Protein AF-A0A6A2XXC6-F1 (afdb_monomer)

Radius of gyration: 21.67 Å; Cα contacts (8 Å, |Δi|>4): 409; chains: 1; bounding box: 83×40×41 Å

Nearest PDB structures (foldseek):
  1z3q-assembly1_A  TM=9.885E-01  e=1.466E-14  Musa acuminata
  4l2j-assembly1_A  TM=8.364E-01  e=5.535E-15  Calotropis procera
  4bct-assembly1_A  TM=8.072E-01  e=2.808E-14  Actinidia deliciosa
  4jru-assembly1_A  TM=8.157E-01  e=7.853E-14  Vitis vinifera
  4mbt-assembly2_B  TM=7.872E-01  e=6.324E-14  Vitis vinifera

Structure (mmCIF, N/CA/C/O backbone):
data_AF-A0A6A2XXC6-F1
#
_entry.id   AF-A0A6A2XXC6-F1
#
loop_
_atom_site.group_PDB
_atom_site.id
_atom_site.type_symbol
_atom_site.label_atom_id
_atom_site.label_alt_id
_atom_site.label_comp_id
_atom_site.label_asym_id
_atom_site.label_entity_id
_atom_site.label_seq_id
_atom_site.pdbx_PDB_ins_code
_atom_site.Cartn_x
_atom_site.Cartn_y
_atom_site.Cartn_z
_atom_site.occupancy
_atom_site.B_iso_or_equiv
_atom_site.auth_seq_id
_atom_site.auth_comp_id
_atom_site.auth_asym_id
_atom_site.auth_atom_id
_atom_site.pdbx_PDB_model_num
ATOM 1 N N . MET A 1 1 ? 58.406 -1.364 -13.237 1.00 54.84 1 MET A N 1
ATOM 2 C CA . MET A 1 1 ? 57.380 -1.723 -12.226 1.00 54.84 1 MET A CA 1
ATOM 3 C C . MET A 1 1 ? 56.374 -0.597 -11.949 1.00 54.84 1 MET A C 1
ATOM 5 O O . MET A 1 1 ? 55.302 -0.885 -11.443 1.00 54.84 1 MET A O 1
ATOM 9 N N . SER A 1 2 ? 56.652 0.656 -12.329 1.00 57.94 2 SER A N 1
ATOM 10 C CA . SER A 1 2 ? 55.785 1.828 -12.100 1.00 57.94 2 SER A CA 1
ATOM 11 C C . SER A 1 2 ? 54.618 1.983 -13.092 1.00 57.94 2 SER A C 1
ATOM 13 O O . SER A 1 2 ? 53.514 2.318 -12.680 1.00 57.94 2 SER A O 1
ATOM 15 N N . TYR A 1 3 ? 54.811 1.681 -14.382 1.00 56.22 3 TYR A N 1
ATOM 16 C CA . TYR A 1 3 ? 53.763 1.832 -15.413 1.00 56.22 3 TYR A CA 1
ATOM 17 C C . TYR A 1 3 ? 52.577 0.868 -15.250 1.00 56.22 3 TYR A C 1
ATOM 19 O O . TYR A 1 3 ? 51.429 1.245 -15.479 1.00 56.22 3 TYR A O 1
ATOM 27 N N . LEU A 1 4 ? 52.850 -0.363 -14.808 1.00 55.31 4 LEU A N 1
ATOM 28 C CA . LEU A 1 4 ? 51.818 -1.375 -14.568 1.00 55.31 4 LEU A CA 1
ATOM 29 C C . LEU A 1 4 ? 50.908 -0.980 -13.394 1.00 55.31 4 LEU A C 1
ATOM 31 O O . LEU A 1 4 ? 49.699 -1.153 -13.483 1.00 55.31 4 LEU A O 1
ATOM 35 N N . ALA A 1 5 ? 51.462 -0.376 -12.338 1.00 55.94 5 ALA A N 1
ATOM 36 C CA . ALA A 1 5 ? 50.686 0.100 -11.192 1.00 55.94 5 ALA A CA 1
ATOM 37 C C . ALA A 1 5 ? 49.760 1.275 -11.562 1.00 55.94 5 ALA A C 1
ATOM 39 O O . ALA A 1 5 ? 48.605 1.300 -11.149 1.00 55.94 5 ALA A O 1
ATOM 40 N N . ILE A 1 6 ? 50.227 2.209 -12.401 1.00 58.97 6 ILE A N 1
ATOM 41 C CA . ILE A 1 6 ? 49.439 3.373 -12.846 1.00 58.97 6 ILE A CA 1
ATOM 42 C C . ILE A 1 6 ? 48.278 2.943 -13.763 1.00 58.97 6 ILE A C 1
ATOM 44 O O . ILE A 1 6 ? 47.161 3.438 -13.622 1.00 58.97 6 ILE A O 1
ATOM 48 N N . SER A 1 7 ? 48.511 1.980 -14.665 1.00 58.75 7 SER A N 1
ATOM 49 C CA . SER A 1 7 ? 47.470 1.420 -15.545 1.00 58.75 7 SER A CA 1
ATOM 50 C C . SER A 1 7 ? 46.372 0.684 -14.763 1.00 58.75 7 SER A C 1
ATOM 52 O O . SER A 1 7 ? 45.186 0.849 -15.057 1.00 58.75 7 SER A O 1
ATOM 54 N N . GLN A 1 8 ? 46.748 -0.069 -13.725 1.00 57.94 8 GLN A N 1
ATOM 55 C CA . GLN A 1 8 ? 45.801 -0.762 -12.846 1.00 57.94 8 GLN A CA 1
ATOM 56 C C . GLN A 1 8 ? 44.962 0.224 -12.017 1.00 57.94 8 GLN A C 1
ATOM 58 O O . GLN A 1 8 ? 43.746 0.073 -11.944 1.00 57.94 8 GLN A O 1
ATOM 63 N N . ILE A 1 9 ? 45.571 1.286 -11.475 1.00 59.84 9 ILE A N 1
ATOM 64 C CA . ILE A 1 9 ? 44.852 2.338 -10.732 1.00 59.84 9 ILE A CA 1
ATOM 65 C C . ILE A 1 9 ? 43.867 3.090 -11.644 1.00 59.84 9 ILE A C 1
ATOM 67 O O . ILE A 1 9 ? 42.726 3.320 -11.251 1.00 59.84 9 ILE A O 1
ATOM 71 N N . SER A 1 10 ? 44.273 3.415 -12.877 1.00 58.53 10 SER A N 1
ATOM 72 C CA . SER A 1 10 ? 43.406 4.056 -13.880 1.00 58.53 10 SER A CA 1
ATOM 73 C C . SER A 1 10 ? 42.198 3.179 -14.244 1.00 58.53 10 SER A C 1
ATOM 75 O O . SER A 1 10 ? 41.071 3.663 -14.331 1.00 58.53 10 SER A O 1
ATOM 77 N N . SER A 1 11 ? 42.408 1.864 -14.356 1.00 55.19 11 SER A N 1
ATOM 78 C CA . SER A 1 11 ? 41.353 0.895 -14.683 1.00 55.19 11 SER A CA 1
ATOM 79 C C . SER A 1 11 ? 40.368 0.683 -13.523 1.00 55.19 11 SER A C 1
ATOM 81 O O . SER A 1 11 ? 39.167 0.562 -13.753 1.00 55.19 11 SER A O 1
ATOM 83 N N . ILE A 1 12 ? 40.847 0.705 -12.271 1.00 55.78 12 ILE A N 1
ATOM 84 C CA . ILE A 1 12 ? 40.008 0.624 -11.060 1.00 55.78 12 ILE A CA 1
ATOM 85 C C . ILE A 1 12 ? 39.199 1.917 -10.859 1.00 55.78 12 ILE A C 1
ATOM 87 O O . ILE A 1 12 ? 38.018 1.853 -10.507 1.00 55.78 12 ILE A O 1
ATOM 91 N N . LEU A 1 13 ? 39.793 3.086 -11.133 1.00 53.34 13 LEU A N 1
ATOM 92 C CA . LEU A 1 13 ? 39.083 4.371 -11.117 1.00 53.34 13 LEU A CA 1
ATOM 93 C C . LEU A 1 13 ? 37.999 4.421 -12.199 1.00 53.34 13 LEU A C 1
ATOM 95 O O . LEU A 1 13 ? 36.897 4.877 -11.918 1.00 53.34 13 LEU A O 1
ATOM 99 N N . PHE A 1 14 ? 38.261 3.882 -13.394 1.00 50.47 14 PHE A N 1
ATOM 100 C CA . PHE A 1 14 ? 37.275 3.808 -14.476 1.00 50.47 14 PHE A CA 1
ATOM 101 C C . PHE A 1 14 ? 36.116 2.845 -14.154 1.00 50.47 14 PHE A C 1
ATOM 103 O O . PHE A 1 14 ? 34.959 3.159 -14.424 1.00 50.47 14 PHE A O 1
ATOM 110 N N . PHE A 1 15 ? 36.393 1.708 -13.501 1.00 46.19 15 PHE A N 1
ATOM 111 C CA . PHE A 1 15 ? 35.360 0.743 -13.092 1.00 46.19 15 PHE A CA 1
ATOM 112 C C . PHE A 1 15 ? 34.493 1.247 -11.920 1.00 46.19 15 PHE A C 1
ATOM 114 O O . PHE A 1 15 ? 33.316 0.904 -11.825 1.00 46.19 15 PHE A O 1
ATOM 121 N N . SER A 1 16 ? 35.037 2.120 -11.065 1.00 47.88 16 SER A N 1
ATOM 122 C CA . SER A 1 16 ? 34.312 2.727 -9.934 1.00 47.88 16 SER A CA 1
ATOM 123 C C . SER A 1 16 ? 33.320 3.831 -10.349 1.00 47.88 16 SER A C 1
ATOM 125 O O . SER A 1 16 ? 32.528 4.278 -9.522 1.00 47.88 16 SER A O 1
ATOM 127 N N . ILE A 1 17 ? 33.340 4.275 -11.614 1.00 50.09 17 ILE A N 1
ATOM 128 C CA . ILE A 1 17 ? 32.482 5.362 -12.132 1.00 50.09 17 ILE A CA 1
ATOM 129 C C . ILE A 1 17 ? 31.173 4.828 -12.752 1.00 50.09 17 ILE A C 1
ATOM 131 O O . ILE A 1 17 ? 30.275 5.600 -13.082 1.00 50.09 17 ILE A O 1
ATOM 135 N N . LEU A 1 18 ? 30.975 3.507 -12.820 1.00 43.50 18 LEU A N 1
ATOM 136 C CA . LEU A 1 18 ? 29.698 2.901 -13.217 1.00 43.50 18 LEU A CA 1
ATOM 137 C C . LEU A 1 18 ? 28.683 2.915 -12.058 1.00 43.50 18 LEU A C 1
ATOM 139 O O . LEU A 1 18 ? 28.165 1.882 -11.639 1.00 43.50 18 LEU A O 1
ATOM 143 N N . PHE A 1 19 ? 28.368 4.100 -11.532 1.00 46.81 19 PHE A N 1
ATOM 144 C CA . PHE A 1 19 ? 27.166 4.275 -10.725 1.00 46.81 19 PHE A CA 1
ATOM 145 C C . PHE A 1 19 ? 25.959 4.278 -11.664 1.00 46.81 19 PHE A C 1
ATOM 147 O O . PHE A 1 19 ? 25.653 5.276 -12.316 1.00 46.81 19 PHE A O 1
ATOM 154 N N . VAL A 1 20 ? 25.261 3.144 -11.738 1.00 46.44 20 VAL A N 1
ATOM 155 C CA . VAL A 1 20 ? 23.930 3.087 -12.347 1.00 46.44 20 VAL A CA 1
ATOM 156 C C . VAL A 1 20 ? 23.008 3.965 -11.508 1.00 46.44 20 VAL A C 1
ATOM 158 O O . VAL A 1 20 ? 22.668 3.643 -10.369 1.00 46.44 20 VAL A O 1
ATOM 161 N N . SER A 1 21 ? 22.628 5.107 -12.071 1.00 48.53 21 SER A N 1
ATOM 162 C CA . SER A 1 21 ? 21.650 6.007 -11.480 1.00 48.53 21 SER A CA 1
ATOM 163 C C . SER A 1 21 ? 20.258 5.383 -11.596 1.00 48.53 21 SER A C 1
ATOM 165 O O . SER A 1 21 ? 19.622 5.427 -12.649 1.00 48.53 21 SER A O 1
ATOM 167 N N . ALA A 1 22 ? 19.797 4.736 -10.527 1.00 52.28 22 ALA A N 1
ATOM 168 C CA . ALA A 1 22 ? 18.438 4.222 -10.440 1.00 52.28 22 ALA A CA 1
ATOM 169 C C . ALA A 1 22 ? 17.496 5.343 -9.970 1.00 52.28 22 ALA A C 1
ATOM 171 O O . ALA A 1 22 ? 17.613 5.826 -8.842 1.00 52.28 22 ALA A O 1
ATOM 172 N N . HIS A 1 23 ? 16.537 5.734 -10.812 1.00 58.16 23 HIS A N 1
ATOM 173 C CA . HIS A 1 23 ? 15.415 6.587 -10.410 1.00 58.16 23 HIS A CA 1
ATOM 174 C C . HIS A 1 23 ? 14.505 5.820 -9.436 1.00 58.16 23 HIS A C 1
ATOM 176 O O . HIS A 1 23 ? 13.614 5.079 -9.844 1.00 58.16 23 HIS A O 1
ATOM 182 N N . ALA A 1 24 ? 14.766 5.935 -8.134 1.00 69.00 24 ALA A N 1
ATOM 183 C CA . ALA A 1 24 ? 13.919 5.339 -7.108 1.00 69.00 24 ALA A CA 1
ATOM 184 C C . ALA A 1 24 ? 12.625 6.152 -6.945 1.00 69.00 24 ALA A C 1
ATOM 186 O O . ALA A 1 24 ? 12.661 7.381 -6.826 1.00 69.00 24 ALA A O 1
ATOM 187 N N . ALA A 1 25 ? 11.487 5.462 -6.879 1.00 82.38 25 ALA A N 1
ATOM 188 C CA . ALA A 1 25 ? 10.232 6.083 -6.480 1.00 82.38 25 ALA A CA 1
ATOM 189 C C . ALA A 1 25 ? 10.018 5.902 -4.979 1.00 82.38 25 ALA A C 1
ATOM 191 O O . ALA A 1 25 ? 10.327 4.862 -4.393 1.00 82.38 25 ALA A O 1
ATOM 192 N N . VAL A 1 26 ? 9.452 6.922 -4.353 1.00 87.88 26 VAL A N 1
ATOM 193 C CA . VAL A 1 26 ? 9.047 6.896 -2.955 1.00 87.88 26 VAL A CA 1
ATOM 194 C C . VAL A 1 26 ? 7.529 6.929 -2.922 1.00 87.88 26 VAL A C 1
ATOM 196 O O . VAL A 1 26 ? 6.926 7.912 -3.339 1.00 87.88 26 VAL A O 1
ATOM 199 N N . PHE A 1 27 ? 6.897 5.870 -2.429 1.00 91.31 27 PHE A N 1
ATOM 200 C CA . PHE A 1 27 ? 5.450 5.859 -2.238 1.00 91.31 27 PHE A CA 1
ATOM 201 C C . PHE A 1 27 ? 5.128 6.242 -0.805 1.00 91.31 27 PHE A C 1
ATOM 203 O O . PHE A 1 27 ? 5.583 5.589 0.132 1.00 91.31 27 PHE A O 1
ATOM 210 N N . GLU A 1 28 ? 4.314 7.275 -0.634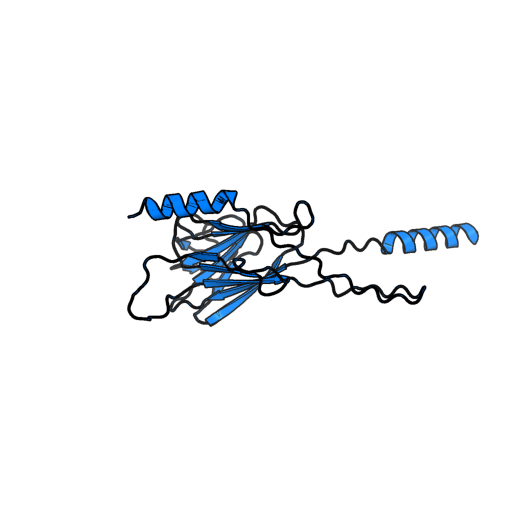 1.00 93.81 28 GLU A N 1
ATOM 211 C CA . GLU A 1 28 ? 3.648 7.575 0.623 1.00 93.81 28 GLU A CA 1
ATOM 212 C C . GLU A 1 28 ? 2.223 7.014 0.575 1.00 93.81 28 GLU A C 1
ATOM 214 O O . GLU A 1 28 ? 1.385 7.426 -0.227 1.00 93.81 28 GLU A O 1
ATOM 219 N N . ILE A 1 29 ? 1.962 6.054 1.455 1.00 96.00 29 ILE A N 1
ATOM 220 C CA . ILE A 1 29 ? 0.672 5.398 1.632 1.00 96.00 29 ILE A CA 1
ATOM 221 C C . ILE A 1 29 ? 0.014 6.026 2.852 1.00 96.00 29 ILE A C 1
ATOM 223 O O . ILE A 1 29 ? 0.494 5.844 3.970 1.00 96.00 29 ILE A O 1
ATOM 227 N N . ARG A 1 30 ? -1.083 6.754 2.661 1.00 96.19 30 ARG A N 1
ATOM 228 C CA . ARG A 1 30 ? -1.786 7.468 3.727 1.00 96.19 30 ARG A CA 1
ATOM 229 C C . ARG A 1 30 ? -3.192 6.915 3.929 1.00 96.19 30 ARG A C 1
ATOM 231 O O . ARG A 1 30 ? -3.962 6.773 2.980 1.00 96.19 30 ARG A O 1
ATOM 238 N N . ASN A 1 31 ? -3.536 6.629 5.181 1.00 95.94 31 ASN A N 1
ATOM 239 C CA . ASN A 1 31 ? -4.876 6.198 5.551 1.00 95.94 31 ASN A CA 1
ATOM 240 C C . ASN A 1 31 ? -5.744 7.399 5.962 1.00 95.94 31 ASN A C 1
ATOM 242 O O . ASN A 1 31 ? -5.705 7.803 7.121 1.00 95.94 31 ASN A O 1
ATOM 246 N N . ASP A 1 32 ? -6.568 7.928 5.055 1.00 93.62 32 ASP A N 1
ATOM 247 C CA . ASP A 1 32 ? -7.588 8.938 5.394 1.00 93.62 32 ASP A CA 1
ATOM 248 C C . ASP A 1 32 ? -8.963 8.302 5.712 1.00 93.62 32 ASP A C 1
ATOM 250 O O . ASP A 1 32 ? -10.000 8.973 5.754 1.00 93.62 32 ASP A O 1
ATOM 254 N N . CYS A 1 33 ? -8.993 6.989 5.988 1.00 91.38 33 CYS A N 1
ATOM 255 C CA . CYS A 1 33 ? -10.190 6.299 6.463 1.00 91.38 33 CYS A CA 1
ATOM 256 C C . CYS A 1 33 ? -10.461 6.518 7.963 1.00 91.38 33 CYS A C 1
ATOM 258 O O . CYS A 1 33 ? -9.586 6.924 8.719 1.00 91.38 33 CYS A O 1
ATOM 260 N N . SER A 1 34 ? -11.700 6.265 8.422 1.00 93.44 34 SER A N 1
ATOM 261 C CA . SER A 1 34 ? -12.098 6.334 9.853 1.00 93.44 34 SER A CA 1
ATOM 262 C C . SER A 1 34 ? -11.593 5.154 10.641 1.00 93.44 34 SER A C 1
ATOM 264 O O . SER A 1 34 ? -11.604 5.181 11.866 1.00 93.44 34 SER A O 1
ATOM 266 N N . TYR A 1 35 ? -11.233 4.099 9.932 1.00 94.50 35 TYR A N 1
ATOM 267 C CA . TYR A 1 35 ? -10.888 2.815 10.481 1.00 94.50 35 TYR A CA 1
ATOM 268 C C . TYR A 1 35 ? -9.428 2.511 10.176 1.00 94.50 35 TYR A C 1
ATOM 270 O O . TYR A 1 35 ? -8.826 3.043 9.238 1.00 94.50 35 TYR A O 1
ATOM 278 N N . THR A 1 36 ? -8.850 1.642 10.995 1.00 97.19 36 THR A N 1
ATOM 279 C CA . THR A 1 36 ? -7.510 1.122 10.757 1.00 97.19 36 THR A CA 1
ATOM 280 C C . THR A 1 36 ? -7.490 0.283 9.482 1.00 97.19 36 THR A C 1
ATOM 282 O O . THR A 1 36 ? -8.332 -0.592 9.283 1.00 97.19 36 THR A O 1
ATOM 285 N N . VAL A 1 37 ? -6.470 0.512 8.662 1.00 98.19 37 VAL A N 1
ATOM 286 C CA . VAL A 1 37 ? -6.143 -0.294 7.487 1.00 98.19 37 VAL A CA 1
ATOM 287 C C . VAL A 1 37 ? -4.770 -0.911 7.703 1.00 98.19 37 VAL A C 1
ATOM 289 O O . VAL A 1 37 ? -3.871 -0.276 8.250 1.00 98.19 37 VAL A O 1
ATOM 292 N N . TRP A 1 38 ? -4.573 -2.147 7.264 1.00 98.50 38 TRP A N 1
ATOM 293 C CA . TRP A 1 38 ? -3.246 -2.749 7.198 1.00 98.50 38 TRP A CA 1
ATOM 294 C C . TRP A 1 38 ? -2.766 -2.668 5.760 1.00 98.50 38 TRP A C 1
ATOM 296 O O . TRP A 1 38 ? -3.067 -3.541 4.947 1.00 98.50 38 TRP A O 1
ATOM 306 N N . ALA A 1 39 ? -2.037 -1.599 5.447 1.00 98.31 39 ALA A N 1
ATOM 307 C CA . ALA A 1 39 ? -1.413 -1.432 4.145 1.00 98.31 39 ALA A CA 1
ATOM 308 C C . ALA A 1 39 ? -0.478 -2.612 3.851 1.00 98.31 39 ALA A C 1
ATOM 310 O O . ALA A 1 39 ? 0.147 -3.184 4.757 1.00 98.31 39 ALA A O 1
ATOM 311 N N . ALA A 1 40 ? -0.412 -2.986 2.584 1.00 98.31 40 ALA A N 1
ATOM 312 C CA . ALA A 1 40 ? 0.417 -4.060 2.080 1.00 98.31 40 ALA A CA 1
ATOM 313 C C . ALA A 1 40 ? 1.015 -3.662 0.732 1.00 98.31 40 ALA A C 1
ATOM 315 O O . ALA A 1 40 ? 0.382 -2.957 -0.052 1.00 98.31 40 ALA A O 1
ATOM 316 N N . ALA A 1 41 ? 2.241 -4.106 0.492 1.00 97.81 41 ALA A N 1
ATOM 317 C CA . ALA A 1 41 ? 2.985 -3.840 -0.721 1.00 97.81 41 ALA A CA 1
ATOM 318 C C . ALA A 1 41 ? 3.788 -5.082 -1.118 1.00 97.81 41 ALA A C 1
ATOM 320 O O . ALA A 1 41 ? 4.411 -5.737 -0.280 1.00 97.81 41 ALA A O 1
ATOM 321 N N . SER A 1 42 ? 3.793 -5.394 -2.407 1.00 95.56 42 SER A N 1
ATOM 322 C CA . SER A 1 42 ? 4.613 -6.450 -2.989 1.00 95.56 42 SER A CA 1
ATOM 323 C C . SER A 1 42 ? 5.316 -5.888 -4.225 1.00 95.56 42 SER A C 1
ATOM 325 O O . SER A 1 42 ? 4.641 -5.688 -5.236 1.00 95.56 42 SER A O 1
ATOM 327 N N . PRO A 1 43 ? 6.634 -5.630 -4.167 1.00 94.06 43 PRO A N 1
ATOM 328 C CA . PRO A 1 43 ? 7.495 -5.700 -2.979 1.00 94.06 43 PRO A CA 1
ATOM 329 C C . PRO A 1 43 ? 7.182 -4.584 -1.960 1.00 94.06 43 PRO A C 1
ATOM 331 O O . PRO A 1 43 ? 6.657 -3.535 -2.323 1.00 94.06 43 PRO A O 1
ATOM 334 N N . GLY A 1 44 ? 7.520 -4.793 -0.682 1.00 93.94 44 GLY A N 1
ATOM 335 C CA . GLY A 1 44 ? 7.472 -3.740 0.349 1.00 93.94 44 GLY A CA 1
ATOM 336 C C . GLY A 1 44 ? 6.968 -4.171 1.731 1.00 93.94 44 GLY A C 1
ATOM 337 O O . GLY A 1 44 ? 7.251 -3.489 2.712 1.00 93.94 44 GLY A O 1
ATOM 338 N N . GLY A 1 45 ? 6.278 -5.308 1.844 1.00 97.19 45 GLY A N 1
ATOM 339 C CA . GLY A 1 45 ? 5.827 -5.860 3.123 1.00 97.19 45 GLY A CA 1
ATOM 340 C C . GLY A 1 45 ? 4.448 -5.350 3.535 1.00 97.19 45 GLY A C 1
ATOM 341 O O . GLY A 1 45 ? 3.523 -5.300 2.727 1.00 97.19 45 GLY A O 1
ATOM 342 N N . GLY A 1 46 ? 4.268 -4.996 4.807 1.00 97.81 46 GLY A N 1
ATOM 343 C CA . GLY A 1 46 ? 2.996 -4.450 5.276 1.00 97.81 46 GLY A CA 1
ATOM 344 C C . GLY A 1 46 ? 3.078 -3.707 6.602 1.00 97.81 46 GLY A C 1
ATOM 345 O O . GLY A 1 46 ? 3.978 -3.918 7.412 1.00 97.81 46 GLY A O 1
ATOM 346 N N . ARG A 1 47 ? 2.119 -2.812 6.840 1.00 98.00 47 ARG A N 1
ATOM 347 C CA . ARG A 1 47 ? 2.088 -1.972 8.040 1.00 98.00 47 ARG A CA 1
ATOM 348 C C . ARG A 1 47 ? 0.663 -1.651 8.466 1.00 98.00 47 ARG A C 1
ATOM 350 O O . ARG A 1 47 ? -0.191 -1.339 7.640 1.00 98.00 47 ARG A O 1
ATOM 357 N N . ARG A 1 48 ? 0.418 -1.685 9.777 1.00 98.19 48 ARG A N 1
ATOM 358 C CA . ARG A 1 48 ? -0.815 -1.160 10.373 1.00 98.19 48 ARG A CA 1
ATOM 359 C C . ARG A 1 48 ? -0.807 0.367 10.297 1.00 98.19 48 ARG A C 1
ATOM 361 O O . ARG A 1 48 ? 0.132 0.990 10.784 1.00 98.19 48 ARG A O 1
ATOM 368 N N . LEU A 1 49 ? -1.860 0.943 9.729 1.00 98.25 49 LEU A N 1
ATOM 369 C CA . LEU A 1 49 ? -2.098 2.377 9.628 1.00 98.25 49 LEU A CA 1
ATOM 370 C C . LEU A 1 49 ? -3.424 2.723 10.298 1.00 98.25 49 LEU A C 1
ATOM 372 O O . LEU A 1 49 ? -4.501 2.406 9.792 1.00 98.25 49 LEU A O 1
ATOM 376 N N . ASN A 1 50 ? -3.356 3.393 11.442 1.00 98.12 50 ASN A N 1
ATOM 377 C CA . ASN A 1 50 ? -4.526 4.032 12.040 1.00 98.12 50 ASN A CA 1
ATOM 378 C C . ASN A 1 50 ? -4.968 5.242 11.194 1.00 98.12 50 ASN A C 1
ATOM 380 O O . ASN A 1 50 ? -4.208 5.681 10.325 1.00 98.12 50 ASN A O 1
ATOM 384 N N . PRO A 1 51 ? -6.179 5.780 11.422 1.00 96.19 51 PRO A N 1
ATOM 385 C CA . PRO A 1 51 ? -6.623 7.005 10.762 1.00 96.19 51 PRO A CA 1
ATOM 386 C C . PRO A 1 51 ? -5.560 8.105 10.818 1.00 96.19 51 PRO A C 1
ATOM 388 O O . PRO A 1 51 ? -4.916 8.306 11.851 1.00 96.19 51 PRO A O 1
ATOM 391 N N . SER A 1 52 ? -5.368 8.790 9.694 1.00 95.12 52 SER A N 1
ATOM 392 C CA . SER A 1 52 ? -4.390 9.863 9.482 1.00 95.12 52 SER A CA 1
ATOM 393 C C . SER A 1 52 ? -2.913 9.452 9.552 1.00 95.12 52 SER A C 1
ATOM 395 O O . SER A 1 52 ? -2.047 10.321 9.430 1.00 95.12 52 SER A O 1
ATOM 397 N N . GLN A 1 53 ? -2.591 8.164 9.723 1.00 97.75 53 GLN A N 1
ATOM 398 C CA . GLN A 1 53 ? -1.209 7.683 9.660 1.00 97.75 53 GLN A CA 1
ATOM 399 C C . GLN A 1 53 ? -0.762 7.434 8.219 1.00 97.75 53 GLN A C 1
ATOM 401 O O . GLN A 1 53 ? -1.558 7.062 7.351 1.00 97.75 53 GLN A O 1
ATOM 406 N N . SER A 1 54 ? 0.542 7.584 7.991 1.00 96.62 54 SER A N 1
ATOM 407 C CA . SER A 1 54 ? 1.184 7.288 6.717 1.00 96.62 54 SER A CA 1
ATOM 408 C C . SER A 1 54 ? 2.335 6.292 6.855 1.00 96.62 54 SER A C 1
ATOM 410 O O . SER A 1 54 ? 2.909 6.075 7.928 1.00 96.62 54 SER A O 1
ATOM 412 N N . TRP A 1 55 ? 2.655 5.650 5.738 1.00 97.19 55 TRP A N 1
ATOM 413 C CA . TRP A 1 55 ? 3.791 4.761 5.580 1.00 97.19 55 TRP A CA 1
ATOM 414 C C . TRP A 1 55 ? 4.497 5.060 4.272 1.00 97.19 55 TRP A C 1
ATOM 416 O O . TRP A 1 55 ? 3.891 5.018 3.206 1.00 97.19 55 TRP A O 1
ATOM 426 N N . THR A 1 56 ? 5.792 5.325 4.366 1.00 94.94 56 THR A N 1
ATOM 427 C CA . THR A 1 56 ? 6.646 5.515 3.204 1.00 94.94 56 THR A CA 1
ATOM 428 C C . THR A 1 56 ? 7.396 4.231 2.870 1.00 94.94 56 THR A C 1
ATOM 430 O O . THR A 1 56 ? 8.013 3.633 3.755 1.00 94.94 56 THR A O 1
ATOM 433 N N . ILE A 1 57 ? 7.380 3.840 1.596 1.00 93.38 57 ILE A N 1
ATOM 434 C CA . ILE A 1 57 ? 8.223 2.772 1.049 1.00 93.38 57 ILE A CA 1
ATOM 435 C C . ILE A 1 57 ? 9.089 3.317 -0.086 1.00 93.38 57 ILE A C 1
ATOM 437 O O . ILE A 1 57 ? 8.630 4.110 -0.906 1.00 93.38 57 ILE A O 1
ATOM 441 N N . ASN A 1 58 ? 10.351 2.888 -0.122 1.00 90.81 58 ASN A N 1
ATOM 442 C CA . ASN A 1 58 ? 11.255 3.162 -1.234 1.00 90.81 58 ASN A CA 1
ATOM 443 C C . ASN A 1 58 ? 11.198 1.981 -2.191 1.00 90.81 58 ASN A C 1
ATOM 445 O O . ASN A 1 58 ? 11.398 0.841 -1.767 1.00 90.81 58 ASN A O 1
ATOM 449 N N . VAL A 1 59 ? 10.944 2.256 -3.464 1.00 88.62 59 VAL A N 1
ATOM 450 C CA . VAL A 1 59 ? 10.838 1.229 -4.491 1.00 88.62 59 VAL A CA 1
ATOM 451 C C . VAL A 1 59 ? 11.903 1.472 -5.561 1.00 88.62 59 VAL A C 1
ATOM 453 O O . VAL A 1 59 ? 11.960 2.571 -6.123 1.00 88.62 59 VAL A O 1
ATOM 456 N N . PRO A 1 60 ? 12.780 0.487 -5.828 1.00 86.62 60 PRO A N 1
ATOM 457 C CA . PRO A 1 60 ? 13.842 0.637 -6.815 1.00 86.62 60 PRO A CA 1
ATOM 458 C C . PRO A 1 60 ? 13.314 0.912 -8.227 1.00 86.62 60 PRO A C 1
ATOM 460 O O . PRO A 1 60 ? 12.258 0.405 -8.619 1.00 86.62 60 PRO A O 1
ATOM 463 N N . ALA A 1 61 ? 14.101 1.647 -9.016 1.00 83.00 61 ALA A N 1
ATOM 464 C CA . ALA A 1 61 ? 13.892 1.763 -10.458 1.00 83.00 61 ALA A CA 1
ATOM 465 C C . ALA A 1 61 ? 13.857 0.375 -11.116 1.00 83.00 61 ALA A C 1
ATOM 467 O O . ALA A 1 61 ? 14.556 -0.538 -10.676 1.00 83.00 61 ALA A O 1
ATOM 468 N N . GLY A 1 62 ? 13.068 0.214 -12.178 1.00 84.69 62 GLY A N 1
ATOM 469 C CA . GLY A 1 62 ? 12.950 -1.055 -12.902 1.00 84.69 62 GLY A CA 1
ATOM 470 C C . GLY A 1 62 ? 12.004 -2.065 -12.248 1.00 84.69 62 GLY A C 1
ATOM 471 O O . GLY A 1 62 ? 11.744 -3.118 -12.831 1.00 84.69 62 GLY A O 1
ATOM 472 N N . THR A 1 63 ? 11.451 -1.758 -11.066 1.00 89.62 63 THR A N 1
ATOM 473 C CA . THR A 1 63 ? 10.428 -2.596 -10.426 1.00 89.62 63 THR A CA 1
ATOM 474 C C . THR A 1 63 ? 9.238 -2.774 -11.367 1.00 89.62 63 THR A C 1
ATOM 476 O O . THR A 1 63 ? 8.704 -1.798 -11.885 1.00 89.62 63 THR A O 1
ATOM 479 N N . SER A 1 64 ? 8.800 -4.015 -11.566 1.00 90.56 64 SER A N 1
ATOM 480 C CA . SER A 1 64 ? 7.655 -4.374 -12.405 1.00 90.56 64 SER A CA 1
ATOM 481 C C . SER A 1 64 ? 6.723 -5.332 -11.661 1.00 90.56 64 SER A C 1
ATOM 483 O O . SER A 1 64 ? 7.112 -5.925 -10.654 1.00 90.56 64 SER A O 1
ATOM 485 N N . MET A 1 65 ? 5.479 -5.460 -12.141 1.00 90.00 65 MET A N 1
ATOM 486 C CA . MET A 1 65 ? 4.442 -6.323 -11.545 1.00 90.00 65 MET A CA 1
ATOM 487 C C . MET A 1 65 ? 4.214 -6.060 -10.046 1.00 90.00 65 MET A C 1
ATOM 489 O O . MET A 1 65 ? 3.937 -6.982 -9.272 1.00 90.00 65 MET A O 1
ATOM 493 N N . ALA A 1 66 ? 4.350 -4.801 -9.628 1.00 94.00 66 ALA A N 1
ATOM 494 C CA . ALA A 1 66 ? 4.254 -4.425 -8.233 1.00 94.00 66 ALA A CA 1
ATOM 495 C C . ALA A 1 66 ? 2.853 -3.945 -7.871 1.00 94.00 66 ALA A C 1
ATOM 497 O O . ALA A 1 66 ? 2.133 -3.368 -8.689 1.00 94.00 66 ALA A O 1
ATOM 498 N N . ARG A 1 67 ? 2.464 -4.217 -6.624 1.00 96.50 67 ARG A N 1
ATOM 499 C CA . ARG A 1 67 ? 1.118 -3.948 -6.118 1.00 96.50 67 ARG A CA 1
ATOM 500 C C . ARG A 1 67 ? 1.167 -3.342 -4.732 1.00 96.50 67 ARG A C 1
ATOM 502 O O . ARG A 1 67 ? 1.923 -3.809 -3.881 1.00 96.50 67 ARG A O 1
ATOM 509 N N . ILE A 1 68 ? 0.307 -2.360 -4.491 1.00 97.81 68 ILE A N 1
ATOM 510 C CA . ILE A 1 68 ? -0.033 -1.858 -3.159 1.00 97.81 68 ILE A CA 1
ATOM 511 C C . ILE A 1 68 ? -1.540 -2.008 -2.967 1.00 97.81 68 ILE A C 1
ATOM 513 O O . ILE A 1 68 ? -2.323 -1.711 -3.865 1.00 97.81 68 ILE A O 1
ATOM 517 N N . TRP A 1 69 ? -1.959 -2.482 -1.798 1.00 98.00 69 TRP A N 1
ATOM 518 C CA . TRP A 1 69 ? -3.371 -2.621 -1.452 1.00 98.00 69 TRP A CA 1
ATOM 519 C C . TRP A 1 69 ? -3.588 -2.416 0.045 1.00 98.00 69 TRP A C 1
ATOM 521 O O . TRP A 1 69 ? -2.653 -2.428 0.852 1.00 98.00 69 TRP A O 1
ATOM 531 N N . GLY A 1 70 ? -4.843 -2.207 0.431 1.00 97.50 70 GLY A N 1
ATOM 532 C CA . GLY A 1 70 ? -5.240 -2.133 1.831 1.00 97.50 70 GLY A CA 1
ATOM 533 C C . GLY A 1 70 ? -5.955 -3.402 2.285 1.00 97.50 70 GLY A C 1
ATOM 534 O O . GLY A 1 70 ? -6.700 -4.020 1.523 1.00 97.50 70 GLY A O 1
ATOM 535 N N . ARG A 1 71 ? -5.733 -3.780 3.545 1.00 98.50 71 ARG A N 1
ATOM 536 C CA . ARG A 1 71 ? -6.382 -4.919 4.205 1.00 98.50 71 ARG A CA 1
ATOM 537 C C . ARG A 1 71 ? -7.248 -4.432 5.357 1.00 98.50 71 ARG A C 1
ATOM 539 O O . ARG A 1 71 ? -6.859 -3.498 6.066 1.00 98.50 71 ARG A O 1
ATOM 546 N N . THR A 1 72 ? -8.398 -5.066 5.559 1.00 97.75 72 THR A N 1
ATOM 547 C CA . THR A 1 72 ? -9.355 -4.695 6.615 1.00 97.75 72 THR A CA 1
ATOM 548 C C . THR A 1 72 ? -9.564 -5.818 7.620 1.00 97.75 72 THR A C 1
ATOM 550 O O . THR A 1 72 ? -9.386 -6.997 7.302 1.00 97.75 72 THR A O 1
ATOM 553 N N . ASN A 1 73 ? -9.959 -5.425 8.837 1.00 97.69 73 ASN A N 1
ATOM 554 C CA . ASN A 1 73 ? -10.313 -6.326 9.937 1.00 97.69 73 ASN A CA 1
ATOM 555 C C . ASN A 1 73 ? -9.252 -7.408 10.162 1.00 97.69 73 ASN A C 1
ATOM 557 O O . ASN A 1 73 ? -9.545 -8.603 10.158 1.00 97.69 73 ASN A O 1
ATOM 561 N N . CYS A 1 74 ? -7.999 -6.968 10.300 1.00 98.25 74 CYS A N 1
ATOM 562 C CA . CYS A 1 74 ? -6.885 -7.862 10.557 1.00 98.25 74 CYS A CA 1
ATOM 563 C C . CYS A 1 74 ? -6.634 -8.036 12.049 1.00 98.25 74 CYS A C 1
ATOM 565 O O . CYS A 1 74 ? -6.713 -7.080 12.821 1.00 98.25 74 CYS A O 1
ATOM 567 N N . ASN A 1 75 ? -6.225 -9.241 12.424 1.00 98.06 75 ASN A N 1
ATOM 568 C CA . ASN A 1 75 ? -5.672 -9.533 13.734 1.00 98.06 75 ASN A CA 1
ATOM 569 C C . ASN A 1 75 ? -4.351 -10.281 13.552 1.00 98.06 75 ASN A C 1
ATOM 571 O O . ASN A 1 75 ? -4.323 -11.278 12.833 1.00 98.06 75 ASN A O 1
ATOM 575 N N . PHE A 1 76 ? -3.281 -9.788 14.175 1.00 98.12 76 PHE A N 1
ATOM 576 C CA . PHE A 1 76 ? -1.944 -10.376 14.118 1.00 98.12 76 PHE A CA 1
ATOM 577 C C . PHE A 1 76 ? -1.390 -10.537 15.533 1.00 98.12 76 PHE A C 1
ATOM 579 O O . PHE A 1 76 ? -1.583 -9.663 16.377 1.00 98.12 76 PHE A O 1
ATOM 586 N N . ASP A 1 77 ? -0.678 -11.632 15.769 1.00 97.12 77 ASP A N 1
ATOM 587 C CA . ASP A 1 77 ? 0.071 -11.876 16.995 1.00 97.12 77 ASP A CA 1
ATOM 588 C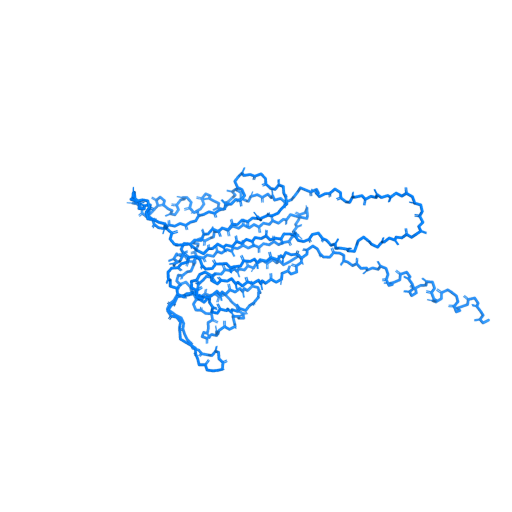 C . ASP A 1 77 ? 1.409 -11.105 17.026 1.00 97.12 77 ASP A C 1
ATOM 590 O O . ASP A 1 77 ? 1.783 -10.404 16.079 1.00 97.12 77 ASP A O 1
ATOM 594 N N . GLY A 1 78 ? 2.161 -11.250 18.122 1.00 95.94 78 GLY A N 1
ATOM 595 C CA . GLY A 1 78 ? 3.473 -10.613 18.292 1.00 95.94 78 GLY A CA 1
ATOM 596 C C . GLY A 1 78 ? 4.546 -11.076 17.296 1.00 95.94 78 GLY A C 1
ATOM 597 O O . GLY A 1 78 ? 5.554 -10.395 17.134 1.00 95.94 78 GLY A O 1
ATOM 598 N N . SER A 1 79 ? 4.327 -12.195 16.597 1.00 97.00 79 SER A N 1
ATOM 599 C CA . SER A 1 79 ? 5.197 -12.685 15.520 1.00 97.00 79 SER A CA 1
ATOM 600 C C . SER A 1 79 ? 4.797 -12.153 14.137 1.00 97.00 79 SER A C 1
ATOM 602 O O . SER A 1 79 ? 5.459 -12.440 13.138 1.00 97.00 79 SER A O 1
ATOM 604 N N . GLY A 1 80 ? 3.717 -11.367 14.059 1.00 97.06 80 GLY A N 1
ATOM 605 C CA . GLY A 1 80 ? 3.169 -10.857 12.808 1.00 97.06 80 GLY A CA 1
ATOM 606 C C . GLY A 1 80 ? 2.400 -11.909 12.010 1.00 97.06 80 GLY A C 1
ATOM 607 O O . GLY A 1 80 ? 2.245 -11.739 10.799 1.00 97.06 80 GLY A O 1
ATOM 608 N N . ARG A 1 81 ? 1.927 -12.983 12.652 1.00 98.19 81 ARG A N 1
ATOM 609 C CA . ARG A 1 81 ? 1.072 -14.012 12.046 1.00 98.19 81 ARG A CA 1
ATOM 610 C C . ARG A 1 81 ? -0.376 -13.819 12.456 1.00 98.19 81 ARG A C 1
ATOM 612 O O . ARG A 1 81 ? -0.662 -13.373 13.561 1.00 98.19 81 ARG A O 1
ATOM 619 N N . GLY A 1 82 ?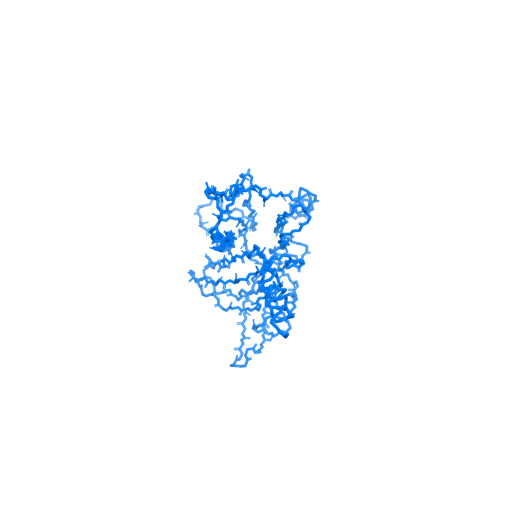 -1.304 -14.111 11.557 1.00 97.81 82 GLY A N 1
ATOM 620 C CA . GLY A 1 82 ? -2.708 -13.830 11.805 1.00 97.81 82 GLY A CA 1
ATOM 621 C C . GLY A 1 82 ? -3.570 -13.937 10.564 1.00 97.81 82 GLY A C 1
ATOM 622 O O . GLY A 1 82 ? -3.330 -14.793 9.718 1.00 97.81 82 GLY A O 1
ATOM 623 N N . ARG A 1 83 ? -4.597 -13.091 10.469 1.00 98.19 83 ARG A N 1
ATOM 624 C CA . ARG A 1 83 ? -5.522 -13.086 9.331 1.00 98.19 83 ARG A CA 1
ATOM 625 C C . ARG A 1 83 ? -6.198 -11.734 9.160 1.00 98.19 83 ARG A C 1
ATOM 627 O O . ARG A 1 83 ? -6.542 -11.090 10.148 1.00 98.19 83 ARG A O 1
ATOM 634 N N . CYS A 1 84 ? -6.442 -11.356 7.911 1.00 98.44 84 CYS A N 1
ATOM 635 C CA . CYS A 1 84 ? -7.332 -10.266 7.518 1.00 98.44 84 CYS A CA 1
ATOM 636 C C . CYS A 1 84 ? -8.632 -10.791 6.901 1.00 98.44 84 CYS A C 1
ATOM 638 O O . CYS A 1 84 ? -8.646 -11.845 6.265 1.00 98.44 84 CYS A O 1
ATOM 640 N N . GLN A 1 85 ? -9.724 -10.035 7.044 1.00 98.19 85 GLN A N 1
ATOM 641 C CA . GLN A 1 85 ? -10.986 -10.369 6.378 1.00 98.19 85 GLN A CA 1
ATOM 642 C C . GLN A 1 85 ? -10.913 -10.131 4.863 1.00 98.19 85 GLN A C 1
ATOM 644 O O . GLN A 1 85 ? -11.470 -10.910 4.097 1.00 98.19 85 GLN A O 1
ATOM 649 N N . THR A 1 86 ? -10.231 -9.066 4.429 1.00 98.00 86 THR A N 1
ATOM 650 C CA . THR A 1 86 ? -10.018 -8.758 3.004 1.00 98.00 86 THR A CA 1
ATOM 651 C C . THR A 1 86 ? -8.547 -8.470 2.724 1.00 98.00 86 THR A C 1
ATOM 653 O O . THR A 1 86 ? -7.839 -7.942 3.589 1.00 98.00 86 THR A O 1
ATOM 656 N N . GLY A 1 87 ? -8.080 -8.815 1.521 1.00 97.56 87 GLY A N 1
ATOM 657 C CA . GLY A 1 87 ? -6.709 -8.555 1.077 1.00 97.56 87 GLY A CA 1
ATOM 658 C C . GLY A 1 87 ? -5.622 -9.331 1.830 1.00 97.56 87 GLY A C 1
ATOM 659 O O . GLY A 1 87 ? -4.457 -8.933 1.784 1.00 97.56 87 GLY A O 1
ATOM 660 N N . ASP A 1 88 ? -5.968 -10.397 2.554 1.00 98.44 88 ASP A N 1
ATOM 661 C CA . ASP A 1 88 ? -5.003 -11.190 3.320 1.00 98.44 88 ASP A CA 1
ATOM 662 C C . ASP A 1 88 ? -3.899 -11.768 2.420 1.00 98.44 88 ASP A C 1
ATOM 664 O O . ASP A 1 88 ? -4.177 -12.214 1.315 1.00 98.44 88 ASP A O 1
ATOM 668 N N . CYS A 1 89 ? -2.648 -11.768 2.878 1.00 98.00 89 CYS A N 1
ATOM 669 C CA . CYS A 1 89 ? -1.493 -12.197 2.081 1.00 98.00 89 CYS A CA 1
ATOM 670 C C . CYS A 1 89 ? -0.821 -13.449 2.662 1.00 98.00 89 CYS A C 1
ATOM 672 O O . CYS A 1 89 ? 0.400 -13.503 2.816 1.00 98.00 89 CYS A O 1
ATOM 674 N N . GLY A 1 90 ? -1.639 -14.442 3.030 1.00 97.38 90 GLY A N 1
ATOM 675 C CA . GLY A 1 90 ? -1.183 -15.708 3.609 1.00 97.38 90 GLY A CA 1
ATOM 676 C C . GLY A 1 90 ? -0.992 -15.643 5.124 1.00 97.38 90 GLY A C 1
ATOM 677 O O . GLY A 1 90 ? -0.109 -16.303 5.666 1.00 97.38 90 GLY A O 1
ATOM 678 N N . GLY A 1 91 ? -1.778 -14.808 5.803 1.00 97.88 91 GLY A N 1
ATOM 679 C CA . GLY A 1 91 ? -1.756 -14.647 7.251 1.00 97.88 91 GLY A CA 1
ATOM 680 C C . GLY A 1 91 ? -0.523 -13.933 7.797 1.00 97.88 91 GLY A C 1
ATOM 681 O O . GLY A 1 91 ? -0.168 -14.112 8.960 1.00 97.88 91 GLY A O 1
ATOM 682 N N . LEU A 1 92 ? 0.151 -13.128 6.972 1.00 98.38 92 LEU A N 1
ATOM 683 C CA . LEU A 1 92 ? 1.366 -12.405 7.344 1.00 98.38 92 LEU A CA 1
ATOM 684 C C . LEU A 1 92 ? 1.112 -10.900 7.447 1.00 98.38 92 LEU A C 1
ATOM 686 O O . LEU A 1 92 ? 0.537 -10.285 6.550 1.00 98.38 92 LEU A O 1
ATOM 690 N N . LEU A 1 93 ? 1.618 -10.262 8.502 1.00 98.06 9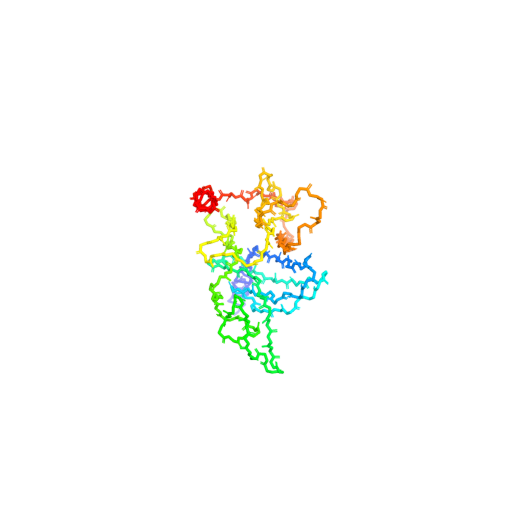3 LEU A N 1
ATOM 691 C CA . LEU A 1 93 ? 1.655 -8.803 8.588 1.00 98.06 93 LEU A CA 1
ATOM 692 C C . LEU A 1 93 ? 2.561 -8.231 7.491 1.00 98.06 93 LEU A C 1
ATOM 694 O O . LEU A 1 93 ? 2.156 -7.299 6.794 1.00 98.06 93 LEU A O 1
ATOM 698 N N . GLN A 1 94 ? 3.750 -8.821 7.330 1.00 98.06 94 GLN A N 1
ATOM 699 C CA . GLN A 1 94 ? 4.717 -8.507 6.277 1.00 98.06 94 GLN A CA 1
ATOM 700 C C . GLN A 1 94 ? 4.460 -9.388 5.051 1.00 98.06 94 GLN A C 1
ATOM 702 O O . GLN A 1 94 ? 4.892 -10.541 5.007 1.00 98.06 94 GLN A O 1
ATOM 707 N N . CYS A 1 95 ? 3.741 -8.855 4.064 1.00 97.75 95 CYS A N 1
ATOM 708 C CA . CYS A 1 95 ? 3.397 -9.600 2.858 1.00 97.75 95 CYS A CA 1
ATOM 709 C C . CYS A 1 95 ? 4.640 -9.952 2.030 1.00 97.75 95 CYS A C 1
ATOM 711 O O . CYS A 1 95 ? 5.500 -9.107 1.789 1.00 97.75 95 CYS A O 1
ATOM 713 N N . LYS A 1 96 ? 4.709 -11.207 1.577 1.00 94.44 96 LYS A N 1
ATOM 714 C CA . LYS A 1 96 ? 5.759 -11.716 0.672 1.00 94.44 96 LYS A CA 1
ATOM 715 C C . LYS A 1 96 ? 5.251 -12.005 -0.745 1.00 94.44 96 LYS A C 1
ATOM 717 O O . LYS A 1 96 ? 6.023 -12.414 -1.601 1.00 94.44 96 LYS A O 1
ATOM 722 N N . GLY A 1 97 ? 3.956 -11.817 -0.968 1.00 93.75 97 GLY A N 1
ATOM 723 C CA . GLY A 1 97 ? 3.271 -12.038 -2.233 1.00 93.75 97 GLY A CA 1
ATOM 724 C C . GLY A 1 97 ? 1.976 -11.238 -2.268 1.00 93.75 97 GLY A C 1
ATOM 725 O O . GLY A 1 97 ? 1.769 -10.348 -1.440 1.00 93.75 97 GLY A O 1
ATOM 726 N N . TRP A 1 98 ? 1.110 -11.549 -3.226 1.00 95.19 98 TRP A N 1
ATOM 727 C CA . TRP A 1 98 ? -0.132 -10.813 -3.451 1.00 95.19 98 TRP A CA 1
ATOM 728 C C . TRP A 1 98 ? -1.211 -11.147 -2.413 1.00 95.19 98 TRP A C 1
ATOM 730 O O . TRP A 1 98 ? -1.191 -12.206 -1.786 1.00 95.19 98 TRP A O 1
ATOM 740 N N . GLY A 1 99 ? -2.142 -10.214 -2.210 1.00 96.31 99 GLY A N 1
ATOM 741 C CA . GLY A 1 99 ? -3.288 -10.411 -1.325 1.00 96.31 99 GLY A CA 1
ATOM 742 C C . GLY A 1 99 ? -4.427 -11.172 -2.005 1.00 96.31 99 GLY A C 1
ATOM 743 O O . GLY A 1 99 ? -4.620 -11.055 -3.212 1.00 96.31 99 GLY A O 1
ATOM 744 N N . ALA A 1 100 ? -5.210 -11.900 -1.216 1.00 97.69 100 ALA A N 1
ATOM 745 C CA . ALA A 1 100 ? -6.401 -12.605 -1.658 1.00 97.69 100 ALA A CA 1
ATOM 746 C C . ALA A 1 100 ? -7.557 -11.627 -1.975 1.00 97.69 100 ALA A C 1
ATOM 748 O O . ALA A 1 100 ? -7.812 -10.717 -1.172 1.00 97.69 100 ALA A O 1
ATOM 749 N N . PRO A 1 101 ? -8.286 -11.830 -3.090 1.00 96.00 101 PRO A N 1
ATOM 750 C CA . PRO A 1 101 ? -9.506 -11.089 -3.406 1.00 96.00 101 PRO A CA 1
ATOM 751 C C . PRO A 1 101 ? -10.595 -11.218 -2.312 1.00 96.00 101 PRO A C 1
ATOM 753 O O . PRO A 1 101 ? -10.677 -12.259 -1.657 1.00 96.00 101 PRO A O 1
ATOM 756 N N . PRO A 1 102 ? -11.477 -10.213 -2.127 1.00 95.81 102 PRO A N 1
ATOM 757 C CA . PRO A 1 102 ? -11.499 -8.955 -2.859 1.00 95.81 102 PRO A CA 1
ATOM 758 C C . PRO A 1 102 ? -10.479 -7.938 -2.325 1.00 95.81 102 PRO A C 1
ATOM 760 O O . PRO A 1 102 ? -10.389 -7.724 -1.111 1.00 95.81 102 PRO A O 1
ATOM 763 N N . ASN A 1 103 ? -9.755 -7.262 -3.218 1.00 93.88 103 ASN A N 1
ATOM 764 C CA . ASN A 1 103 ? -8.884 -6.140 -2.870 1.00 93.88 103 ASN A CA 1
ATOM 765 C C . ASN A 1 103 ? -8.751 -5.114 -4.008 1.00 93.88 103 ASN A C 1
ATOM 767 O O . ASN A 1 103 ? -8.514 -5.451 -5.159 1.00 93.88 103 ASN A O 1
ATOM 771 N N . THR A 1 104 ? -8.881 -3.832 -3.666 1.00 93.38 104 THR A N 1
ATOM 772 C CA . THR A 1 104 ? -8.586 -2.736 -4.593 1.00 93.38 104 THR A CA 1
ATOM 773 C C . THR A 1 104 ? -7.066 -2.621 -4.741 1.00 93.38 104 THR A C 1
ATOM 775 O O . THR A 1 104 ? -6.365 -2.457 -3.735 1.00 93.38 104 THR A O 1
ATOM 778 N N . LEU A 1 105 ? -6.551 -2.691 -5.969 1.00 95.38 105 LEU A N 1
ATOM 779 C CA . LEU A 1 105 ? -5.113 -2.709 -6.243 1.00 95.38 105 LEU A CA 1
ATOM 780 C C . LEU A 1 105 ? -4.635 -1.375 -6.820 1.00 95.38 105 LEU A C 1
ATOM 782 O O . LEU A 1 105 ? -5.230 -0.866 -7.762 1.00 95.38 105 LEU A O 1
ATOM 786 N N . ALA A 1 106 ? -3.521 -0.858 -6.307 1.00 95.56 106 ALA A N 1
ATOM 787 C CA . ALA A 1 106 ? -2.651 0.062 -7.032 1.00 95.56 106 ALA A CA 1
ATOM 788 C C . ALA A 1 106 ? -1.531 -0.754 -7.682 1.00 95.56 106 ALA A C 1
ATOM 790 O O . ALA A 1 106 ? -0.635 -1.241 -6.985 1.00 95.56 106 ALA A O 1
ATOM 791 N N . GLU A 1 107 ? -1.598 -0.930 -8.998 1.00 93.88 107 GLU A N 1
ATOM 792 C CA . GLU A 1 107 ? -0.583 -1.621 -9.790 1.00 93.88 107 GLU A CA 1
ATOM 793 C C . GLU A 1 107 ? 0.407 -0.602 -10.353 1.00 93.88 107 GLU A C 1
ATOM 795 O O . GLU A 1 107 ? 0.013 0.486 -10.772 1.00 93.88 107 GLU A O 1
ATOM 800 N N . TYR A 1 108 ? 1.699 -0.929 -10.351 1.00 90.94 108 TYR A N 1
ATOM 801 C CA . TYR A 1 108 ? 2.713 -0.047 -10.921 1.00 90.94 108 TYR A CA 1
ATOM 802 C C . TYR A 1 108 ? 3.937 -0.797 -11.459 1.00 90.94 108 TYR A C 1
ATOM 804 O O . TYR A 1 108 ? 4.275 -1.908 -11.037 1.00 90.94 108 TYR A O 1
ATOM 812 N N . ALA A 1 109 ? 4.610 -0.156 -12.411 1.00 88.88 109 ALA A N 1
ATOM 813 C CA . ALA A 1 109 ? 5.888 -0.554 -12.971 1.00 88.88 109 ALA A CA 1
ATOM 814 C C . ALA A 1 109 ? 6.717 0.705 -13.264 1.00 88.88 109 ALA A C 1
ATOM 816 O O . ALA A 1 109 ? 6.234 1.624 -13.921 1.00 88.88 109 ALA A O 1
ATOM 817 N N . LEU A 1 110 ? 7.948 0.755 -12.761 1.00 86.50 110 LEU A N 1
ATOM 818 C CA . LEU A 1 110 ? 8.789 1.953 -12.743 1.00 86.50 110 LEU A CA 1
ATOM 819 C C . LEU A 1 110 ? 9.944 1.842 -13.724 1.00 86.50 110 LEU A C 1
ATOM 821 O O . LEU A 1 110 ? 10.564 0.781 -13.794 1.00 86.50 110 LEU A O 1
ATOM 825 N N . ASN A 1 111 ? 10.298 2.932 -14.398 1.00 81.75 111 ASN A N 1
ATOM 826 C CA . ASN A 1 111 ? 11.423 3.010 -15.328 1.00 81.75 111 ASN A CA 1
ATOM 827 C C . ASN A 1 111 ? 11.422 1.851 -16.346 1.00 81.75 111 ASN A C 1
ATOM 829 O O . ASN A 1 111 ? 12.385 1.090 -16.460 1.00 81.75 111 ASN A O 1
ATOM 833 N N . GLN A 1 112 ? 10.287 1.671 -17.020 1.00 80.56 112 GLN A N 1
ATOM 834 C CA . GLN A 1 112 ? 10.074 0.646 -18.039 1.00 80.56 112 GLN A CA 1
ATOM 835 C C . GLN A 1 112 ? 10.533 1.156 -19.418 1.00 80.56 112 GLN A C 1
ATOM 837 O O . GLN A 1 112 ? 11.374 2.050 -19.517 1.00 80.56 112 GLN A O 1
ATOM 842 N N . PHE A 1 113 ? 10.007 0.582 -20.506 1.00 75.56 113 PHE A N 1
ATOM 843 C CA . PHE A 1 113 ? 10.343 0.995 -21.870 1.00 75.56 113 PHE A CA 1
ATOM 844 C C . PHE A 1 113 ? 10.227 2.518 -22.049 1.00 75.56 113 PHE A C 1
ATOM 846 O O . PHE A 1 113 ? 9.209 3.110 -21.696 1.00 75.56 113 PHE A O 1
ATOM 853 N N . GLY A 1 114 ? 11.274 3.149 -22.590 1.00 75.44 114 GLY A N 1
ATOM 854 C CA . GLY A 1 114 ? 11.337 4.605 -22.753 1.00 75.44 114 GLY A CA 1
ATOM 855 C C . GLY A 1 114 ? 11.482 5.385 -21.440 1.00 75.44 114 GLY A C 1
ATOM 856 O O . GLY A 1 114 ? 11.066 6.537 -21.393 1.00 75.44 114 GLY A O 1
ATOM 857 N N . ASN A 1 115 ? 12.024 4.760 -20.386 1.00 74.12 115 ASN A N 1
ATOM 858 C CA . ASN A 1 115 ? 12.114 5.295 -19.020 1.00 74.12 115 ASN A CA 1
ATOM 859 C C . ASN A 1 115 ? 10.741 5.658 -18.424 1.00 74.12 115 ASN A C 1
ATOM 861 O O . ASN A 1 115 ? 10.638 6.521 -17.559 1.00 74.12 115 ASN A O 1
ATOM 865 N N . MET A 1 116 ? 9.673 4.999 -18.890 1.00 75.50 116 MET A N 1
ATOM 866 C CA . MET A 1 116 ? 8.303 5.323 -18.494 1.00 75.50 116 MET A CA 1
ATOM 867 C C . MET A 1 116 ? 7.843 4.599 -17.242 1.00 75.50 116 MET A C 1
ATOM 869 O O . MET A 1 116 ? 8.031 3.390 -17.099 1.00 75.50 116 MET A O 1
ATOM 873 N N . ASP A 1 117 ? 7.154 5.345 -16.385 1.00 80.38 117 ASP A N 1
ATOM 874 C CA . ASP A 1 117 ? 6.390 4.797 -15.279 1.00 80.38 117 ASP A CA 1
ATOM 875 C C . ASP A 1 117 ? 4.956 4.507 -15.731 1.00 80.38 117 ASP A C 1
ATOM 877 O O . ASP A 1 117 ? 4.280 5.352 -16.329 1.00 80.38 117 ASP A O 1
ATOM 881 N N . PHE A 1 118 ? 4.485 3.305 -15.412 1.00 82.38 118 PHE A N 1
ATOM 882 C CA . PHE A 1 118 ? 3.117 2.857 -15.635 1.00 82.38 118 PHE A CA 1
ATOM 883 C C . PHE A 1 118 ? 2.462 2.580 -14.296 1.00 82.38 118 PHE A C 1
ATOM 885 O O . PHE A 1 118 ? 3.049 1.918 -13.442 1.00 82.38 118 PHE A O 1
ATOM 892 N N . TYR A 1 119 ? 1.240 3.062 -14.117 1.00 86.38 119 TYR A N 1
ATOM 893 C CA . TYR A 1 119 ? 0.482 2.827 -12.901 1.00 86.38 119 TYR A CA 1
ATOM 894 C C . TYR A 1 119 ? -1.019 2.885 -13.163 1.00 86.38 119 TYR A C 1
ATOM 896 O O . TYR A 1 119 ? -1.493 3.666 -13.995 1.00 86.38 119 TYR A O 1
ATOM 904 N N . ASP A 1 120 ? -1.772 2.065 -12.442 1.00 86.44 120 ASP A N 1
ATOM 905 C CA . ASP A 1 120 ? -3.224 2.044 -12.514 1.00 86.44 120 ASP A CA 1
ATOM 906 C C . ASP A 1 120 ? -3.879 1.578 -11.215 1.00 86.44 120 ASP A C 1
ATOM 908 O O . ASP A 1 120 ? -3.257 0.936 -10.367 1.00 86.44 120 ASP A O 1
ATOM 912 N N . ILE A 1 121 ? -5.143 1.965 -11.044 1.00 88.00 121 ILE A N 1
ATOM 913 C CA . ILE A 1 121 ? -6.026 1.333 -10.074 1.00 88.00 121 ILE A CA 1
ATOM 914 C C . ILE A 1 121 ? -6.765 0.195 -10.776 1.00 88.00 121 ILE A C 1
ATOM 916 O O . ILE A 1 121 ? -7.534 0.422 -11.713 1.00 88.00 121 ILE A O 1
ATOM 920 N N . SER A 1 122 ? -6.595 -1.019 -10.264 1.00 87.81 122 SER A N 1
ATOM 921 C CA . SER A 1 122 ? -7.207 -2.227 -10.802 1.00 87.81 122 SER A CA 1
ATOM 922 C C . SER A 1 122 ? -8.255 -2.785 -9.841 1.00 87.81 122 SER A C 1
ATOM 924 O O . SER A 1 122 ? -8.028 -2.918 -8.636 1.00 87.81 122 SER A O 1
ATOM 926 N N . LEU A 1 123 ? -9.421 -3.115 -10.402 1.00 90.62 123 LEU A N 1
ATOM 927 C CA . LEU A 1 123 ? -10.526 -3.810 -9.728 1.00 90.62 123 LEU A CA 1
ATOM 928 C C . LEU A 1 123 ? -10.704 -5.243 -10.242 1.00 90.62 123 LEU A C 1
ATOM 930 O O . LEU A 1 123 ? -11.750 -5.852 -10.023 1.00 90.62 123 LEU A O 1
ATOM 934 N N . VAL A 1 124 ? -9.716 -5.778 -10.970 1.00 90.75 124 VAL A N 1
ATOM 935 C CA . VAL A 1 124 ? -9.770 -7.155 -11.490 1.00 90.75 124 VAL A CA 1
ATOM 936 C C . VAL A 1 124 ? -9.958 -8.156 -10.347 1.00 90.75 124 VAL A C 1
ATOM 938 O O . VAL A 1 124 ? -10.756 -9.079 -10.478 1.00 90.75 124 VAL A O 1
ATOM 941 N N . ASP A 1 125 ? -9.310 -7.901 -9.209 1.00 89.12 125 ASP A N 1
ATOM 942 C CA . ASP A 1 125 ? -9.416 -8.696 -7.983 1.00 89.12 125 ASP A CA 1
ATOM 943 C C . ASP A 1 125 ? -10.515 -8.164 -7.038 1.00 89.12 125 ASP A C 1
ATOM 945 O O . ASP A 1 125 ? -10.527 -8.443 -5.842 1.00 89.12 125 ASP A O 1
ATOM 949 N N . GLY A 1 126 ? -11.481 -7.403 -7.558 1.00 91.38 126 GLY A N 1
ATOM 950 C CA . GLY A 1 126 ? -12.610 -6.861 -6.808 1.00 91.38 126 GLY A CA 1
ATOM 951 C C . GLY A 1 126 ? -12.326 -5.529 -6.108 1.00 91.38 126 GLY A C 1
ATOM 952 O O . GLY A 1 126 ? -11.387 -4.807 -6.419 1.00 91.38 126 GLY A O 1
ATOM 953 N N . PHE A 1 127 ? -13.203 -5.169 -5.168 1.00 91.56 127 PHE A N 1
ATOM 954 C CA . PHE A 1 127 ? -13.158 -3.895 -4.446 1.00 91.56 127 PHE A CA 1
ATOM 955 C C . PHE A 1 127 ? -13.342 -4.133 -2.948 1.00 91.56 127 PHE A C 1
ATOM 957 O O . PHE A 1 127 ? -14.284 -4.823 -2.547 1.00 91.56 127 PHE A O 1
ATOM 964 N N . ASN A 1 128 ? -12.501 -3.505 -2.123 1.00 93.06 128 ASN A N 1
ATOM 965 C CA . ASN A 1 128 ? -12.658 -3.504 -0.664 1.00 93.06 128 ASN A CA 1
ATOM 966 C C . ASN A 1 128 ? -12.568 -2.100 -0.041 1.00 93.06 128 ASN A C 1
ATOM 968 O O . ASN A 1 128 ? -13.406 -1.754 0.788 1.00 93.06 128 ASN A O 1
ATOM 972 N N . ILE A 1 129 ? -11.586 -1.288 -0.441 1.00 92.81 129 ILE A N 1
ATOM 973 C CA . ILE A 1 129 ? -11.318 0.044 0.115 1.00 92.81 129 ILE A CA 1
ATOM 974 C C . ILE A 1 129 ? -11.254 1.065 -1.034 1.00 92.81 129 ILE A C 1
ATOM 976 O O . ILE 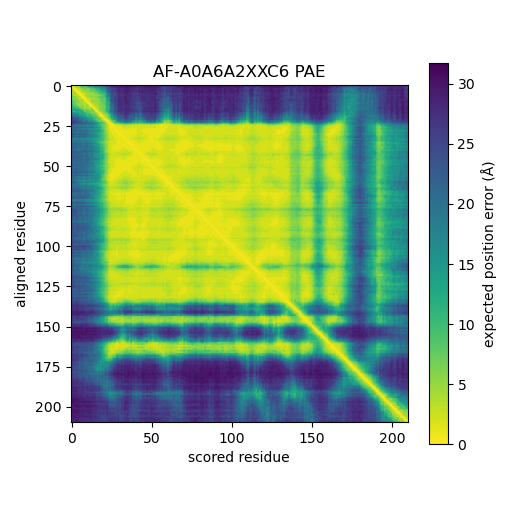A 1 129 ? -10.606 0.783 -2.047 1.00 92.81 129 ILE A O 1
ATOM 980 N N . PRO A 1 130 ? -11.888 2.248 -0.908 1.00 91.00 130 PRO A N 1
ATOM 981 C CA . PRO A 1 130 ? -11.697 3.342 -1.855 1.00 91.00 130 PRO A CA 1
ATOM 982 C C . PRO A 1 130 ? -10.231 3.781 -1.910 1.00 91.00 130 PRO A C 1
ATOM 984 O O . PRO A 1 130 ? -9.564 3.867 -0.873 1.00 91.00 130 PRO A O 1
ATOM 987 N N . MET A 1 131 ? -9.732 4.111 -3.099 1.00 89.94 131 MET A N 1
ATOM 988 C CA . MET A 1 131 ? -8.329 4.478 -3.290 1.00 89.94 131 MET A CA 1
ATOM 989 C C . MET A 1 131 ? -8.176 5.673 -4.229 1.00 89.94 131 MET A C 1
ATOM 991 O O . MET A 1 131 ? -8.873 5.780 -5.238 1.00 89.94 131 MET A O 1
ATOM 995 N N . VAL A 1 132 ? -7.236 6.556 -3.899 1.00 89.31 132 VAL A N 1
ATOM 996 C CA . VAL A 1 132 ? -6.671 7.556 -4.808 1.00 89.31 132 VAL A CA 1
ATOM 997 C C . VAL A 1 132 ? -5.221 7.186 -5.057 1.00 89.31 132 VAL A C 1
ATOM 999 O O . VAL A 1 132 ? -4.490 6.929 -4.103 1.00 89.31 132 VAL A O 1
ATOM 1002 N N . PHE A 1 133 ? -4.798 7.195 -6.314 1.00 88.38 133 PHE A N 1
ATOM 1003 C CA . PHE A 1 133 ? -3.426 6.897 -6.686 1.00 88.38 133 PHE A CA 1
ATOM 1004 C C . PHE A 1 133 ? -2.945 7.853 -7.774 1.00 88.38 133 PHE A C 1
ATOM 1006 O O . PHE A 1 133 ? -3.558 7.961 -8.835 1.00 88.38 133 PHE A O 1
ATOM 1013 N N . GLY A 1 134 ? -1.844 8.553 -7.509 1.00 84.25 134 GLY A N 1
ATOM 1014 C CA . GLY A 1 134 ? -1.175 9.353 -8.522 1.00 84.25 134 GLY A CA 1
ATOM 1015 C C . GLY A 1 134 ? 0.175 9.914 -8.070 1.00 84.25 134 GLY A C 1
ATOM 1016 O O . GLY A 1 134 ? 0.559 9.786 -6.898 1.00 84.25 134 GLY A O 1
ATOM 1017 N N . PRO A 1 135 ? 0.906 10.540 -9.003 1.00 78.81 135 PRO A N 1
ATOM 1018 C CA . PRO A 1 135 ? 2.164 11.209 -8.723 1.00 78.81 135 PRO A CA 1
ATOM 1019 C C . PRO A 1 135 ? 1.941 12.530 -7.980 1.00 78.81 135 PRO A C 1
ATOM 1021 O O . PRO A 1 135 ? 0.975 13.251 -8.221 1.00 78.81 135 PRO A O 1
ATOM 1024 N N . THR A 1 136 ? 2.866 12.871 -7.087 1.00 73.25 136 THR A N 1
ATOM 1025 C CA . THR A 1 136 ? 2.943 14.186 -6.422 1.00 73.25 136 THR A CA 1
ATOM 1026 C C . THR A 1 136 ? 4.061 15.071 -6.966 1.00 73.25 136 THR A C 1
ATOM 1028 O O . THR A 1 136 ? 4.128 16.250 -6.636 1.00 73.25 136 THR A O 1
ATOM 1031 N N . SER A 1 137 ? 4.953 14.511 -7.782 1.00 63.38 137 SER A N 1
ATOM 1032 C CA . SER A 1 137 ? 6.034 15.213 -8.478 1.00 63.38 137 SER A CA 1
ATOM 1033 C C . SER A 1 137 ? 6.175 14.653 -9.900 1.00 63.38 137 SER A C 1
ATOM 1035 O O . SER A 1 137 ? 5.749 13.530 -10.155 1.00 63.38 137 SER A O 1
ATOM 1037 N N . GLY A 1 138 ? 6.745 15.426 -10.835 1.00 54.94 138 GLY A N 1
ATOM 1038 C CA . GLY A 1 138 ? 7.095 14.924 -12.178 1.00 54.94 138 GLY A CA 1
ATOM 1039 C C . GLY A 1 138 ? 6.402 15.571 -13.384 1.00 54.94 138 GLY A C 1
ATOM 1040 O O . GLY A 1 138 ? 6.465 15.011 -14.471 1.00 54.94 138 GLY A O 1
ATOM 1041 N N . GLY A 1 139 ? 5.739 16.727 -13.246 1.00 52.12 139 GLY A N 1
ATOM 1042 C CA . GLY A 1 139 ? 5.162 17.455 -14.395 1.00 52.12 139 GLY A CA 1
ATOM 1043 C C . GLY A 1 139 ? 4.072 16.696 -15.168 1.00 52.12 139 GLY A C 1
ATOM 1044 O O . GLY A 1 139 ? 3.655 17.134 -16.241 1.00 52.12 139 GLY A O 1
ATOM 1045 N N . CYS A 1 140 ? 3.608 15.562 -14.639 1.00 53.44 140 CYS A N 1
ATOM 1046 C CA . CYS A 1 140 ? 2.571 14.744 -15.245 1.00 53.44 140 CYS A CA 1
ATOM 1047 C C . CYS A 1 140 ? 1.268 15.555 -15.290 1.00 53.44 140 CYS A C 1
ATOM 1049 O O . CYS A 1 140 ? 0.732 15.939 -14.251 1.00 53.44 140 CYS A O 1
ATOM 1051 N N . ARG A 1 141 ? 0.803 15.877 -16.505 1.00 48.12 141 ARG A N 1
ATOM 1052 C CA . ARG A 1 141 ? -0.448 16.615 -16.730 1.00 48.12 141 ARG A CA 1
ATOM 1053 C C . ARG A 1 141 ? -1.637 15.771 -16.253 1.00 48.12 141 ARG A C 1
ATOM 1055 O O . ARG A 1 141 ? -1.631 14.552 -16.406 1.00 48.12 141 ARG A O 1
ATOM 1062 N N . GLU A 1 142 ? -2.650 16.424 -15.684 1.00 47.03 142 GLU A N 1
ATOM 1063 C CA . GLU A 1 142 ? -3.942 15.796 -15.370 1.00 47.03 142 GLU A CA 1
ATOM 1064 C C . GLU A 1 142 ? -4.530 15.119 -16.632 1.00 47.03 142 GLU A C 1
ATOM 1066 O O . GLU A 1 142 ? -4.448 15.719 -17.710 1.00 47.03 142 GLU A O 1
ATOM 1071 N N . PRO A 1 143 ? -5.074 13.883 -16.540 1.00 52.44 143 PRO A N 1
ATOM 1072 C CA . PRO A 1 143 ? -5.543 13.196 -15.336 1.00 52.44 143 PRO A CA 1
ATOM 1073 C C . PRO A 1 143 ? -4.552 12.129 -14.823 1.00 52.44 143 PRO A C 1
ATOM 1075 O O . PRO A 1 143 ? -4.777 10.925 -14.944 1.00 52.44 143 PRO A O 1
ATOM 1078 N N . ALA A 1 144 ? -3.431 12.552 -14.237 1.00 64.12 144 ALA A N 1
ATOM 1079 C CA . ALA A 1 144 ? -2.457 11.648 -13.628 1.00 64.12 144 ALA A CA 1
ATOM 1080 C C . ALA A 1 144 ? -2.970 11.026 -12.309 1.00 64.12 144 ALA A C 1
ATOM 1082 O O . ALA A 1 144 ? -2.438 10.021 -11.847 1.00 64.12 144 ALA A O 1
ATOM 1083 N N . VAL A 1 145 ? -4.013 11.588 -11.687 1.00 75.75 145 VAL A N 1
ATOM 1084 C CA . VAL A 1 145 ? -4.564 11.070 -10.426 1.00 75.75 145 VAL A CA 1
ATOM 1085 C C . VAL A 1 145 ? -5.810 10.220 -10.674 1.00 75.75 145 VAL A C 1
ATOM 1087 O O . VAL A 1 145 ? -6.877 10.732 -11.010 1.00 75.75 145 VAL A O 1
ATOM 1090 N N . GLN A 1 146 ? -5.697 8.916 -10.426 1.00 77.19 146 GLN A N 1
ATOM 1091 C CA . GLN A 1 146 ? -6.798 7.957 -10.502 1.00 77.19 146 GLN A CA 1
ATOM 1092 C C . GLN A 1 146 ? -7.529 7.868 -9.162 1.00 77.19 146 GLN A C 1
ATOM 1094 O O . GLN A 1 146 ? -6.922 7.978 -8.095 1.00 77.19 146 GLN A O 1
ATOM 1099 N N . ARG A 1 147 ? -8.851 7.682 -9.207 1.00 84.12 147 ARG A N 1
ATOM 1100 C CA . ARG A 1 147 ? -9.705 7.567 -8.019 1.00 84.12 147 ARG A CA 1
ATOM 1101 C C . ARG A 1 147 ? -10.741 6.481 -8.238 1.00 84.12 147 ARG A C 1
ATOM 1103 O O . ARG A 1 147 ? -11.341 6.415 -9.305 1.00 84.12 147 ARG A O 1
ATOM 1110 N N . VAL A 1 148 ? -10.981 5.673 -7.213 1.00 80.50 148 VAL A N 1
ATOM 1111 C CA . VAL A 1 148 ? -12.056 4.685 -7.212 1.00 80.50 148 VAL A CA 1
ATOM 1112 C C . VAL A 1 148 ? -12.776 4.674 -5.875 1.00 80.50 148 VAL A C 1
ATOM 1114 O O . VAL A 1 148 ? -12.155 4.701 -4.810 1.00 80.50 148 VAL A O 1
ATOM 1117 N N . SER A 1 149 ? -14.100 4.607 -5.928 1.00 77.94 149 SER A N 1
ATOM 1118 C CA . SER A 1 149 ? -14.953 4.519 -4.753 1.00 77.94 149 SER A CA 1
ATOM 1119 C C . SER A 1 149 ? -16.314 3.908 -5.101 1.00 77.94 149 SER A C 1
ATOM 1121 O O . SER A 1 149 ? -16.740 3.944 -6.253 1.00 77.94 149 SER A O 1
ATOM 1123 N N . ARG A 1 150 ? -17.001 3.315 -4.116 1.00 66.44 150 ARG A N 1
ATOM 1124 C CA . ARG A 1 150 ? -18.379 2.821 -4.285 1.00 66.44 150 ARG A CA 1
ATOM 1125 C C . ARG A 1 150 ? -19.381 3.891 -3.856 1.00 66.44 150 ARG A C 1
ATOM 1127 O O . ARG A 1 150 ? -19.406 4.210 -2.673 1.00 66.44 150 ARG A O 1
ATOM 1134 N N . GLY A 1 151 ? -20.210 4.365 -4.790 1.00 53.69 151 GLY A N 1
ATOM 1135 C CA . GLY A 1 151 ? -21.406 5.184 -4.540 1.00 53.69 151 GLY A CA 1
ATOM 1136 C C . GLY A 1 151 ? -21.119 6.594 -4.016 1.00 53.69 151 GLY A C 1
ATOM 1137 O O . GLY A 1 151 ? -20.802 6.777 -2.847 1.00 53.69 151 GLY A O 1
ATOM 1138 N N . PHE A 1 152 ? -21.262 7.617 -4.859 1.00 46.47 152 PHE A N 1
ATOM 1139 C CA . PHE A 1 152 ? -21.199 9.015 -4.421 1.00 46.47 152 PHE A CA 1
ATOM 1140 C C . PHE A 1 152 ? -22.302 9.279 -3.379 1.00 46.47 152 PHE A C 1
ATOM 1142 O O . PHE A 1 152 ? -23.483 9.132 -3.681 1.00 46.47 152 PHE A O 1
ATOM 1149 N N . SER A 1 153 ? -21.944 9.677 -2.154 1.00 43.50 153 SER A N 1
ATOM 1150 C CA . SER A 1 153 ? -22.929 10.255 -1.233 1.00 43.50 153 SER A CA 1
ATOM 1151 C C . SER A 1 153 ? -23.152 11.709 -1.639 1.00 43.50 153 SER A C 1
ATOM 1153 O O . SER A 1 153 ? -22.243 12.531 -1.531 1.00 43.50 153 SER A O 1
ATOM 1155 N N . SER A 1 154 ? -24.363 12.030 -2.095 1.00 45.41 154 SER A N 1
ATOM 1156 C CA . SER A 1 154 ? -24.801 13.376 -2.496 1.00 45.41 154 SER A CA 1
ATOM 1157 C C . SER A 1 154 ? -24.777 14.413 -1.362 1.00 45.41 154 SER A C 1
ATOM 1159 O O . SER A 1 154 ? -25.026 15.587 -1.610 1.00 45.41 154 SER A O 1
ATOM 1161 N N . ASN A 1 155 ? -24.458 14.012 -0.126 1.00 41.34 155 ASN A N 1
ATOM 1162 C CA . ASN A 1 155 ? -24.553 14.859 1.068 1.00 41.34 155 ASN A CA 1
ATOM 1163 C C . ASN A 1 155 ? -23.205 15.413 1.568 1.00 41.34 155 ASN A C 1
ATOM 1165 O O . ASN A 1 155 ? -23.088 15.768 2.737 1.00 41.34 155 ASN A O 1
ATOM 1169 N N . GLY A 1 156 ? -22.163 15.477 0.731 1.00 43.31 156 GLY A N 1
ATOM 1170 C CA . GLY A 1 156 ? -20.899 16.141 1.099 1.00 43.31 156 GLY A CA 1
ATOM 1171 C C . GLY A 1 156 ? -20.117 15.478 2.246 1.00 43.31 156 GLY A C 1
ATOM 1172 O O . GLY A 1 156 ? -19.146 16.047 2.743 1.00 43.31 156 GLY A O 1
ATOM 1173 N N . ALA A 1 157 ? -20.498 14.268 2.668 1.00 48.12 157 ALA A N 1
ATOM 1174 C CA . ALA A 1 157 ? -19.708 13.482 3.605 1.00 48.12 157 ALA A CA 1
ATOM 1175 C C . ALA A 1 157 ? -18.414 13.042 2.907 1.00 48.12 157 ALA A C 1
ATOM 1177 O O . ALA A 1 157 ? -18.466 12.369 1.877 1.00 48.12 157 ALA A O 1
ATOM 1178 N N . LEU A 1 158 ? -17.260 13.425 3.465 1.00 53.41 158 LEU A N 1
ATOM 1179 C CA . LEU A 1 158 ? -15.943 13.030 2.963 1.00 53.41 158 LEU A CA 1
ATOM 1180 C C . LEU A 1 158 ? -15.884 11.509 2.804 1.00 53.41 158 LEU A C 1
ATOM 1182 O O . LEU A 1 158 ? -15.830 10.754 3.780 1.00 53.41 158 LEU A O 1
ATOM 1186 N N . MET A 1 159 ? -15.900 11.069 1.550 1.00 56.28 159 MET A N 1
ATOM 1187 C CA . MET A 1 159 ? -15.718 9.680 1.190 1.00 56.28 159 MET A CA 1
ATOM 1188 C C . MET A 1 159 ? -14.305 9.265 1.586 1.00 56.28 159 MET A C 1
ATOM 1190 O O . MET A 1 159 ? -13.297 9.737 1.059 1.00 56.28 159 MET A O 1
ATOM 1194 N N . ARG A 1 160 ? -14.247 8.415 2.598 1.00 71.62 160 ARG A N 1
ATOM 1195 C CA . ARG A 1 160 ? -13.018 8.001 3.257 1.00 71.62 160 ARG A CA 1
ATOM 1196 C C . ARG A 1 160 ? -12.193 7.110 2.336 1.00 71.62 160 ARG A C 1
ATOM 1198 O O . ARG A 1 160 ? -12.681 6.076 1.895 1.00 71.62 160 ARG A O 1
ATOM 1205 N N . THR A 1 161 ? -10.970 7.536 2.035 1.00 80.00 161 THR A N 1
ATOM 1206 C CA . THR A 1 161 ? -10.158 6.975 0.950 1.00 80.00 161 THR A CA 1
ATOM 1207 C C . THR A 1 161 ? -8.724 6.741 1.418 1.00 80.00 161 THR A C 1
ATOM 1209 O O . THR A 1 161 ? -8.203 7.497 2.235 1.00 80.00 161 THR A O 1
ATOM 1212 N N . VAL A 1 162 ? -8.068 5.694 0.918 1.00 84.50 162 VAL A N 1
ATOM 1213 C CA . VAL A 1 162 ? -6.612 5.545 1.052 1.00 84.50 162 VAL A CA 1
ATOM 1214 C C . VAL A 1 162 ? -5.952 6.354 -0.054 1.00 84.50 162 VAL A C 1
ATOM 1216 O O . VAL A 1 162 ? -6.264 6.164 -1.228 1.00 84.50 162 VAL A O 1
ATOM 1219 N N . ILE A 1 163 ? -5.046 7.257 0.310 1.00 86.06 163 ILE A N 1
ATOM 1220 C CA . ILE A 1 163 ? -4.322 8.083 -0.654 1.00 86.06 163 ILE A CA 1
ATOM 1221 C C . ILE A 1 163 ? -2.919 7.512 -0.824 1.00 86.06 163 ILE A C 1
ATOM 1223 O O . ILE A 1 163 ? -2.136 7.468 0.124 1.00 86.06 163 ILE A O 1
ATOM 1227 N N . LEU A 1 164 ? -2.597 7.104 -2.046 1.00 83.50 164 LEU A N 1
ATOM 1228 C CA . LEU A 1 164 ? -1.246 6.791 -2.479 1.00 83.50 164 LEU A CA 1
ATOM 1229 C C . LEU A 1 164 ? -0.659 7.971 -3.241 1.00 83.50 164 LEU A C 1
ATOM 1231 O O . LEU A 1 164 ? -1.207 8.415 -4.253 1.00 83.50 164 LEU A O 1
ATOM 1235 N N . ARG A 1 165 ? 0.492 8.434 -2.766 1.00 84.81 165 ARG A N 1
ATOM 1236 C CA . ARG A 1 165 ? 1.278 9.500 -3.379 1.00 84.81 165 ARG A CA 1
ATOM 1237 C C . ARG A 1 165 ? 2.601 8.928 -3.854 1.00 84.81 165 ARG A C 1
ATOM 1239 O O . ARG A 1 165 ? 3.369 8.412 -3.047 1.00 84.81 165 ARG A O 1
ATOM 1246 N N . MET A 1 166 ? 2.865 9.020 -5.149 1.00 80.06 166 MET A N 1
ATOM 1247 C CA . MET A 1 166 ? 4.156 8.651 -5.722 1.00 80.06 166 MET A CA 1
ATOM 1248 C C . MET A 1 166 ? 5.048 9.892 -5.833 1.00 80.06 166 MET A C 1
ATOM 1250 O O . MET A 1 166 ? 4.751 10.829 -6.570 1.00 80.06 166 MET A O 1
ATOM 1254 N N . ILE A 1 167 ? 6.150 9.898 -5.092 1.00 75.25 167 ILE A N 1
ATOM 1255 C CA . ILE A 1 167 ? 7.173 10.941 -5.110 1.00 75.25 167 ILE A CA 1
ATOM 1256 C C . ILE A 1 167 ? 8.367 10.404 -5.900 1.00 75.25 167 ILE A C 1
ATOM 1258 O O . ILE A 1 167 ? 9.084 9.513 -5.443 1.00 75.25 167 ILE A O 1
ATOM 1262 N N . LEU A 1 168 ? 8.607 10.969 -7.079 1.00 64.50 168 LEU A N 1
ATOM 1263 C CA . LEU A 1 168 ? 9.833 10.734 -7.835 1.00 64.50 168 LEU A CA 1
ATOM 1264 C C . LEU A 1 168 ? 10.967 11.541 -7.201 1.00 64.50 168 LEU A C 1
ATOM 1266 O O . LEU A 1 168 ? 10.896 12.773 -7.152 1.00 64.50 168 LEU A O 1
ATOM 1270 N N . ARG A 1 169 ? 12.006 10.859 -6.702 1.00 58.59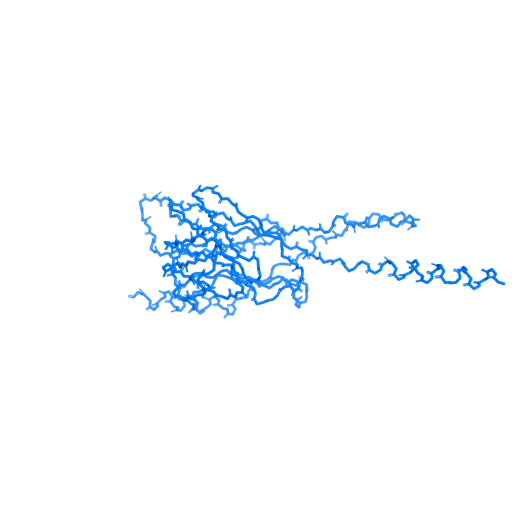 169 ARG A N 1
ATOM 1271 C CA . ARG A 1 169 ? 13.264 11.511 -6.325 1.00 58.59 169 ARG A CA 1
ATOM 1272 C C . ARG A 1 169 ? 14.204 11.459 -7.520 1.00 58.59 169 ARG A C 1
ATOM 1274 O O . ARG A 1 169 ? 14.650 10.384 -7.912 1.00 58.59 169 ARG A O 1
ATOM 1281 N N . ALA A 1 170 ? 14.527 12.626 -8.071 1.00 49.97 170 ALA A N 1
ATOM 1282 C CA . ALA A 1 170 ? 15.685 12.740 -8.941 1.00 49.97 170 ALA A CA 1
ATOM 1283 C C . ALA A 1 170 ? 16.950 12.375 -8.131 1.00 49.97 170 ALA A C 1
ATOM 1285 O O . ALA A 1 170 ? 17.042 12.734 -6.950 1.00 49.97 170 ALA A O 1
ATOM 1286 N N . PRO A 1 171 ? 17.906 11.639 -8.714 1.00 47.31 171 PRO A N 1
ATOM 1287 C CA . PRO A 1 171 ? 19.151 11.287 -8.044 1.00 47.31 171 PRO A CA 1
ATOM 1288 C C . PRO A 1 171 ? 19.920 12.559 -7.649 1.00 47.31 171 PRO A C 1
ATOM 1290 O O . PRO A 1 171 ? 20.178 13.426 -8.476 1.00 47.31 171 PRO A O 1
ATOM 1293 N N . LEU A 1 172 ? 20.309 12.656 -6.373 1.00 40.66 172 LEU A N 1
ATOM 1294 C CA . LEU A 1 172 ? 21.125 13.754 -5.827 1.00 40.66 172 LEU A CA 1
ATOM 1295 C C . LEU A 1 172 ? 22.605 13.682 -6.252 1.00 40.66 172 LEU A C 1
ATOM 1297 O O . LEU A 1 172 ? 23.354 14.620 -6.000 1.00 40.66 172 LEU A O 1
ATOM 1301 N N . LEU A 1 173 ? 23.041 12.598 -6.905 1.00 40.88 173 LEU A N 1
ATOM 1302 C CA . LEU A 1 173 ? 24.391 12.492 -7.460 1.00 40.88 173 LEU A CA 1
ATOM 1303 C C . LEU A 1 173 ? 24.435 13.062 -8.885 1.00 40.88 173 LEU A C 1
ATOM 1305 O O . LEU A 1 173 ? 24.567 12.336 -9.866 1.00 40.88 173 LEU A O 1
ATOM 1309 N N . ALA A 1 174 ? 24.407 14.388 -8.988 1.00 40.78 174 ALA A N 1
ATOM 1310 C CA . ALA A 1 174 ? 25.282 15.031 -9.956 1.00 40.78 174 ALA A CA 1
ATOM 1311 C C . ALA A 1 174 ? 26.702 14.857 -9.401 1.00 40.78 174 ALA A C 1
ATOM 1313 O O . ALA A 1 174 ? 27.124 15.594 -8.511 1.00 40.78 174 ALA A O 1
ATOM 1314 N N . VAL A 1 175 ? 27.421 13.822 -9.840 1.00 34.78 175 VAL A N 1
ATOM 1315 C CA . VAL A 1 175 ? 28.868 13.783 -9.613 1.00 34.78 175 VAL A CA 1
ATOM 1316 C C . VAL A 1 175 ? 29.416 14.999 -10.345 1.00 34.78 175 VAL A C 1
ATOM 1318 O O . VAL A 1 175 ? 29.419 15.042 -11.573 1.00 34.78 175 VAL A O 1
ATOM 1321 N N . VAL A 1 176 ? 29.810 16.019 -9.586 1.00 35.81 176 VAL A N 1
ATOM 1322 C CA . VAL A 1 176 ? 30.552 17.162 -10.105 1.00 35.81 176 VAL A CA 1
ATOM 1323 C C . VAL A 1 176 ? 31.886 16.604 -10.582 1.00 35.81 176 VAL A C 1
ATOM 1325 O O . VAL A 1 176 ? 32.814 16.427 -9.798 1.00 35.81 176 VAL A O 1
ATOM 1328 N N . VAL A 1 177 ? 31.969 16.244 -11.861 1.00 34.09 177 VAL A N 1
ATOM 1329 C CA . VAL A 1 177 ? 33.250 15.979 -12.505 1.00 34.09 177 VAL A CA 1
ATOM 1330 C C . VAL A 1 177 ? 33.936 17.345 -12.634 1.00 34.09 177 VAL A C 1
ATOM 1332 O O . VAL A 1 177 ? 33.382 18.230 -13.290 1.00 34.09 177 VAL A O 1
ATOM 1335 N N . PRO A 1 178 ? 35.113 17.580 -12.026 1.00 36.59 178 PRO A N 1
ATOM 1336 C CA . PRO A 1 178 ? 35.820 18.840 -12.173 1.00 36.59 178 PRO A CA 1
ATOM 1337 C C . PRO A 1 178 ? 36.581 18.819 -13.500 1.00 36.59 178 PRO A C 1
ATOM 1339 O O . PRO A 1 178 ? 37.803 18.763 -13.524 1.00 36.59 178 PRO A O 1
ATOM 1342 N N . ILE A 1 179 ? 35.874 18.813 -14.625 1.00 44.34 179 ILE A N 1
ATOM 1343 C CA . ILE A 1 179 ? 36.469 19.169 -15.912 1.00 44.34 179 ILE A CA 1
ATOM 1344 C C . ILE A 1 179 ? 35.379 19.783 -16.781 1.00 44.34 179 ILE A C 1
ATOM 1346 O O . ILE A 1 179 ? 34.418 19.130 -17.169 1.00 44.34 179 ILE A O 1
ATOM 1350 N N . THR A 1 180 ? 35.566 21.072 -17.063 1.00 38.97 180 THR A N 1
ATOM 1351 C CA . THR A 1 180 ? 34.791 21.917 -17.983 1.00 38.97 180 THR A CA 1
ATOM 1352 C C . THR A 1 180 ? 33.359 22.257 -17.552 1.00 38.97 180 THR A C 1
ATOM 1354 O O . THR A 1 180 ? 32.396 21.640 -17.975 1.00 38.97 180 THR A O 1
ATOM 1357 N N . GLY A 1 181 ? 33.228 23.297 -16.720 1.00 41.16 181 GLY A N 1
ATOM 1358 C CA . GLY A 1 181 ? 32.386 24.483 -16.973 1.00 41.16 181 GLY A CA 1
ATOM 1359 C C . GLY A 1 181 ? 30.949 24.365 -17.510 1.00 41.16 181 GLY A C 1
ATOM 1360 O O . GLY A 1 181 ? 30.454 25.361 -18.028 1.00 41.16 181 GLY A O 1
ATOM 1361 N N . LEU A 1 182 ? 30.264 23.228 -17.408 1.00 36.28 182 LEU A N 1
ATOM 1362 C CA . LEU A 1 182 ? 28.883 23.067 -17.861 1.00 36.28 182 LEU A CA 1
ATOM 1363 C C . LEU A 1 182 ? 28.037 22.488 -16.724 1.00 36.28 182 LEU A C 1
ATOM 1365 O O . LEU A 1 182 ? 28.040 21.287 -16.465 1.00 36.28 182 LEU A O 1
ATOM 1369 N N . CYS A 1 183 ? 27.284 23.361 -16.049 1.00 30.86 183 CYS A N 1
ATOM 1370 C CA . CYS A 1 183 ? 26.116 22.951 -15.274 1.00 30.86 183 CYS A CA 1
ATOM 1371 C C . CYS A 1 183 ? 25.064 22.417 -16.252 1.00 30.86 183 CYS A C 1
ATOM 1373 O O . CYS A 1 183 ? 24.192 23.157 -16.702 1.00 30.86 183 CYS A O 1
ATOM 1375 N N . PHE A 1 184 ? 25.136 21.131 -16.588 1.00 29.55 184 PHE A N 1
ATOM 1376 C CA . PHE A 1 184 ? 23.975 20.433 -17.117 1.00 29.55 184 PHE A CA 1
ATOM 1377 C C . PHE A 1 184 ? 23.024 20.187 -15.949 1.00 29.55 184 PHE A C 1
ATOM 1379 O O . PHE A 1 184 ? 23.179 19.239 -15.182 1.00 29.55 184 PHE A O 1
ATOM 1386 N N . ALA A 1 185 ? 22.043 21.074 -15.796 1.00 32.59 185 ALA A N 1
ATOM 1387 C CA . ALA A 1 185 ? 20.802 20.690 -15.150 1.00 32.59 185 ALA A CA 1
ATOM 1388 C C . ALA A 1 185 ? 20.227 19.530 -15.980 1.00 32.59 185 ALA A C 1
ATOM 1390 O O . ALA A 1 185 ? 20.008 19.729 -17.179 1.00 32.59 185 ALA A O 1
ATOM 1391 N N . PRO A 1 186 ? 20.023 18.322 -15.424 1.00 35.00 186 PRO A N 1
ATOM 1392 C CA . PRO A 1 186 ? 19.276 17.321 -16.155 1.00 35.00 186 PRO A CA 1
ATOM 1393 C C . PRO A 1 186 ? 17.863 17.879 -16.285 1.00 35.00 186 PRO A C 1
ATOM 1395 O O . PRO A 1 186 ? 17.187 18.128 -15.283 1.00 35.00 186 PRO A O 1
ATOM 1398 N N . GLU A 1 187 ? 17.445 18.140 -17.520 1.00 36.09 187 GLU A N 1
ATOM 1399 C CA . GLU A 1 187 ? 16.043 18.353 -17.828 1.00 36.09 187 GLU A CA 1
ATOM 1400 C C . GLU A 1 187 ? 15.263 17.228 -17.148 1.00 36.09 187 GLU A C 1
ATOM 1402 O O . GLU A 1 187 ? 15.516 16.041 -17.371 1.00 36.09 187 GLU A O 1
ATOM 1407 N N . ALA A 1 188 ? 14.350 17.606 -16.255 1.00 37.03 188 ALA A N 1
ATOM 1408 C CA . ALA A 1 188 ? 13.339 16.723 -15.700 1.00 37.03 188 ALA A CA 1
ATOM 1409 C C . ALA A 1 188 ? 12.376 16.339 -16.835 1.00 37.03 188 ALA A C 1
ATOM 1411 O O . ALA A 1 188 ? 11.244 16.813 -16.918 1.00 37.03 188 ALA A O 1
ATOM 1412 N N . SER A 1 189 ? 12.873 15.547 -17.778 1.00 37.47 189 SER A N 1
ATOM 1413 C CA . SER A 1 189 ? 12.192 15.195 -19.009 1.00 37.47 189 SER A CA 1
ATOM 1414 C C . SER A 1 189 ? 11.150 14.125 -18.721 1.00 37.47 189 SER A C 1
ATOM 1416 O O . SER A 1 189 ? 11.424 12.941 -18.826 1.00 37.47 189 SER A O 1
ATOM 1418 N N . LEU A 1 190 ? 9.951 14.595 -18.356 1.00 49.81 190 LEU A N 1
ATOM 1419 C CA . LEU A 1 190 ? 8.658 14.167 -18.906 1.00 49.81 190 LEU A CA 1
ATOM 1420 C C . LEU A 1 190 ? 8.374 12.659 -18.950 1.00 49.81 190 LEU A C 1
ATOM 1422 O O . LEU A 1 190 ? 8.432 12.085 -20.036 1.00 49.81 190 LEU A O 1
ATOM 1426 N N . ILE A 1 191 ? 7.956 12.011 -17.851 1.00 49.53 191 ILE A N 1
ATOM 1427 C CA . ILE A 1 191 ? 7.560 10.599 -17.973 1.00 49.53 191 ILE A CA 1
ATOM 1428 C C . ILE A 1 191 ? 6.421 10.121 -17.055 1.00 49.53 191 ILE A C 1
ATOM 1430 O O . ILE A 1 191 ? 6.619 9.358 -16.120 1.00 49.53 191 ILE A O 1
ATOM 1434 N N . CYS A 1 192 ? 5.182 10.481 -17.401 1.00 48.22 192 CYS A N 1
ATOM 1435 C CA . CYS A 1 192 ? 4.020 9.632 -17.116 1.00 48.22 192 CYS A CA 1
ATOM 1436 C C . CYS A 1 192 ? 3.236 9.441 -18.415 1.00 48.22 192 CYS A C 1
ATOM 1438 O O . CYS A 1 192 ? 2.753 10.425 -18.980 1.00 48.22 192 CYS A O 1
ATOM 1440 N N . ARG A 1 193 ? 3.045 8.200 -18.875 1.00 46.88 193 ARG A N 1
ATOM 1441 C CA . ARG A 1 193 ? 2.016 7.908 -19.881 1.00 46.88 193 ARG A CA 1
ATOM 1442 C C . ARG A 1 193 ? 1.027 6.900 -19.309 1.00 46.88 193 ARG A C 1
ATOM 1444 O O . ARG A 1 193 ? 1.365 5.767 -18.992 1.00 46.88 193 ARG A O 1
ATOM 1451 N N . TRP A 1 194 ? -0.208 7.368 -19.181 1.00 46.12 194 TRP A N 1
ATOM 1452 C CA . TRP A 1 194 ? -1.387 6.599 -18.804 1.00 46.12 194 TRP A CA 1
ATOM 1453 C C . TRP A 1 194 ? -1.590 5.452 -19.809 1.00 46.12 194 TRP A C 1
ATOM 1455 O O . TRP A 1 194 ? -1.576 5.691 -21.018 1.00 46.12 194 TRP A O 1
ATOM 1465 N N . SER A 1 195 ? -1.770 4.206 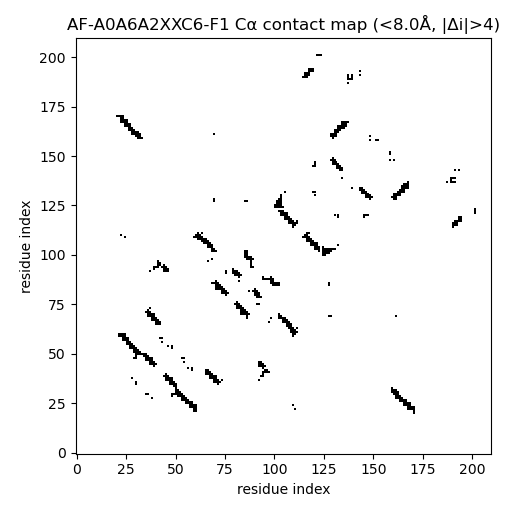-19.355 1.00 42.66 195 SER A N 1
ATOM 1466 C CA . SER A 1 195 ? -2.161 3.123 -20.267 1.00 42.66 195 SER A CA 1
ATOM 1467 C C . SER A 1 195 ? -3.686 3.166 -20.450 1.00 42.66 195 SER A C 1
ATOM 1469 O O . SER A 1 195 ? -4.438 2.577 -19.673 1.00 42.66 195 SER A O 1
ATOM 1471 N N . GLU A 1 196 ? -4.157 3.863 -21.487 1.00 35.66 196 GLU A N 1
ATOM 1472 C CA . GLU A 1 196 ? -5.583 3.924 -21.874 1.00 35.66 196 GLU A CA 1
ATOM 1473 C C . GLU A 1 196 ? -6.197 2.535 -22.144 1.00 35.66 196 GLU A C 1
ATOM 1475 O O . GLU A 1 196 ? -7.414 2.360 -22.096 1.00 35.66 196 GLU A O 1
ATOM 1480 N N . ALA A 1 197 ? -5.365 1.515 -22.379 1.00 31.17 197 ALA A N 1
ATOM 1481 C CA . ALA A 1 197 ? -5.803 0.164 -22.718 1.00 31.17 197 ALA A CA 1
ATOM 1482 C C . ALA A 1 197 ? -6.534 -0.578 -21.578 1.00 31.17 197 ALA A C 1
ATOM 1484 O O . ALA A 1 197 ? -7.338 -1.464 -21.865 1.00 31.17 197 ALA A O 1
ATOM 1485 N N . ARG A 1 198 ? -6.298 -0.236 -20.298 1.00 43.22 198 ARG A N 1
ATOM 1486 C CA . ARG A 1 198 ? -6.916 -0.935 -19.146 1.00 43.22 198 ARG A CA 1
ATOM 1487 C C . ARG A 1 198 ? -8.091 -0.200 -18.498 1.00 43.22 198 ARG A C 1
ATOM 1489 O O . ARG A 1 198 ? -8.964 -0.866 -17.944 1.00 43.22 198 ARG A O 1
ATOM 1496 N N . ALA A 1 199 ? -8.183 1.121 -18.647 1.00 37.31 199 ALA A N 1
ATOM 1497 C CA . ALA A 1 199 ? -9.300 1.914 -18.124 1.00 37.31 199 ALA A CA 1
ATOM 1498 C C . ALA A 1 199 ? -10.655 1.531 -18.749 1.00 37.31 199 ALA A C 1
ATOM 1500 O O . ALA A 1 199 ? -11.671 1.483 -18.061 1.00 37.31 199 ALA A O 1
ATOM 1501 N N . LYS A 1 200 ? -10.671 1.121 -20.025 1.00 32.19 200 LYS A N 1
ATOM 1502 C CA . LYS A 1 200 ? -11.895 0.600 -20.660 1.00 32.19 200 LYS A CA 1
ATOM 1503 C C . LYS A 1 200 ? -12.434 -0.668 -19.987 1.00 32.19 200 LYS A C 1
ATOM 1505 O O . LYS A 1 200 ? -13.632 -0.927 -20.053 1.00 32.19 200 LYS A O 1
ATOM 1510 N N . LYS A 1 201 ? -11.580 -1.455 -19.320 1.00 37.38 201 LYS A N 1
ATOM 1511 C CA . LYS A 1 201 ? -12.007 -2.674 -18.619 1.00 37.38 201 LYS A CA 1
ATOM 1512 C C . LYS A 1 201 ? -12.655 -2.358 -17.267 1.00 37.38 201 LYS A C 1
ATOM 1514 O O . LYS A 1 201 ? -13.598 -3.048 -16.896 1.00 37.38 201 LYS A O 1
ATOM 1519 N N . SER A 1 202 ? -12.202 -1.320 -16.558 1.00 37.25 202 SER A N 1
ATOM 1520 C CA . SER A 1 202 ? -12.813 -0.887 -15.292 1.00 37.25 202 SER A CA 1
ATOM 1521 C C . SER A 1 202 ? -14.092 -0.072 -15.505 1.00 37.25 202 SER A C 1
ATOM 1523 O O . SER A 1 202 ? -15.052 -0.290 -14.772 1.00 37.25 202 SER A O 1
ATOM 1525 N N . GLU A 1 203 ? -14.172 0.770 -16.541 1.00 39.81 203 GLU A N 1
ATOM 1526 C CA . GLU A 1 203 ? -15.433 1.427 -16.933 1.00 39.81 203 GLU A CA 1
ATOM 1527 C C . GLU A 1 203 ? -16.490 0.415 -17.398 1.00 39.81 203 GLU A C 1
ATOM 1529 O O . GLU A 1 203 ? -17.664 0.543 -17.051 1.00 39.81 203 GLU A O 1
ATOM 1534 N N . GLY A 1 204 ? -16.079 -0.630 -18.126 1.00 32.81 204 GLY A N 1
ATOM 1535 C CA . GLY A 1 204 ? -16.964 -1.733 -18.506 1.00 32.81 204 GLY A CA 1
ATOM 1536 C C . GLY A 1 204 ? -17.459 -2.558 -17.313 1.00 32.81 204 GLY A C 1
ATOM 1537 O O . GLY A 1 204 ? -18.595 -3.019 -17.329 1.00 32.81 204 GLY A O 1
ATOM 1538 N N 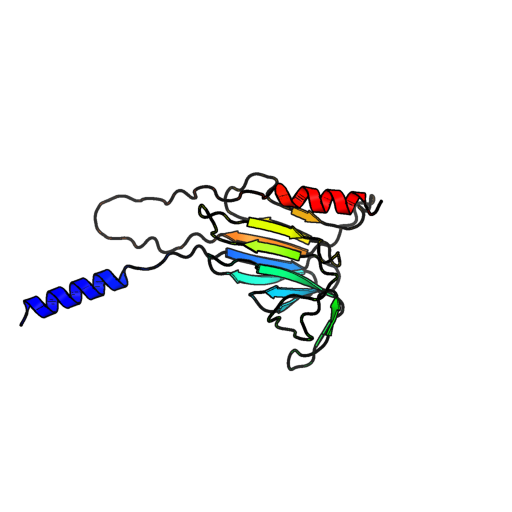. LEU A 1 205 ? -16.644 -2.710 -16.260 1.00 39.69 205 LEU A N 1
ATOM 1539 C CA . LEU A 1 205 ? -17.033 -3.417 -15.035 1.00 39.69 205 LEU A CA 1
ATOM 1540 C C . LEU A 1 205 ? -17.934 -2.559 -14.127 1.00 39.69 205 LEU A C 1
ATOM 1542 O O . LEU A 1 205 ? -18.854 -3.087 -13.516 1.00 39.69 205 LEU A O 1
ATOM 1546 N N . LEU A 1 206 ? -17.702 -1.242 -14.060 1.00 39.72 206 LEU A N 1
ATOM 1547 C CA . LEU A 1 206 ? -18.551 -0.299 -13.319 1.00 39.72 206 LEU A CA 1
ATOM 1548 C C . LEU A 1 206 ? -19.955 -0.186 -13.930 1.00 39.72 206 LEU A C 1
ATOM 1550 O O . LEU A 1 206 ? -20.923 -0.155 -13.183 1.00 39.72 206 LEU A O 1
ATOM 1554 N N . ARG A 1 207 ? -20.079 -0.221 -15.264 1.00 39.56 207 ARG A N 1
ATOM 1555 C CA . ARG A 1 207 ? -21.383 -0.275 -15.958 1.00 39.56 207 ARG A CA 1
ATOM 1556 C C . ARG A 1 207 ? -22.090 -1.632 -15.877 1.00 39.56 207 ARG A C 1
ATOM 1558 O O . ARG A 1 207 ? -23.246 -1.724 -16.261 1.00 39.56 207 ARG A O 1
ATOM 1565 N N . ALA A 1 208 ? -21.404 -2.684 -15.430 1.00 33.56 208 ALA A N 1
ATOM 1566 C CA . ALA A 1 208 ? -21.986 -4.015 -15.230 1.00 33.56 208 ALA A CA 1
ATOM 1567 C C . ALA A 1 208 ? -22.453 -4.252 -13.779 1.00 33.56 208 ALA A C 1
ATOM 1569 O O . ALA A 1 208 ? -22.890 -5.353 -13.447 1.00 33.56 208 ALA A O 1
ATOM 1570 N N . LEU A 1 209 ? -22.308 -3.245 -12.910 1.00 38.94 209 LEU A N 1
ATOM 1571 C CA . LEU A 1 209 ? -22.760 -3.251 -11.515 1.00 38.94 209 LEU A CA 1
ATOM 1572 C C . LEU A 1 209 ? -23.902 -2.244 -11.258 1.00 38.94 209 LEU A C 1
ATOM 1574 O O . LEU A 1 209 ? -24.256 -2.027 -10.097 1.00 38.94 209 LEU A O 1
ATOM 1578 N N . GLU A 1 210 ? -24.460 -1.659 -12.322 1.00 40.25 210 GLU A N 1
ATOM 1579 C CA . GLU A 1 210 ? -25.766 -0.977 -12.366 1.00 40.25 210 GLU A CA 1
ATOM 1580 C C . GLU A 1 210 ? -26.808 -1.918 -12.986 1.00 40.25 210 GLU A C 1
ATOM 1582 O O . GLU A 1 210 ? -27.969 -1.886 -12.521 1.00 40.25 210 GLU A O 1
#

InterPro domains:
  IPR001938 Thaumatin family [PF00314] (31-141)
  IPR001938 Thaumatin family [PR00347] (26-38)
  IPR001938 Thaumatin family [PR00347] (45-54)
  IPR001938 Thaumatin family [PR00347] (67-78)
  IPR001938 Thaumatin family [PR00347] (80-109)
  IPR001938 Thaumatin family [PR00347] (117-133)
  IPR001938 Thaumatin family [PS51367] (24-144)
  IPR001938 Thaumatin family [PTHR31048] (13-142)
  IPR001938 Thaumatin family [SM00205] (27-161)
  IPR017949 Thaumatin, conserved site [PS00316] (80-95)
  IPR037176 Osmotin/thaumatin-like superfamily [G3DSA:2.60.110.10] (26-159)
  IPR037176 Osmotin/thaumatin-like superfamily [SSF49870] (25-144)

Sequence (210 aa):
MSYLAISQISSILFFSILFVSAHAAVFEIRNDCSYTVWAAASPGGGRRLNPSQSWTINVPAGTSMARIWGRTNCNFDGSGRGRCQTGDCGGLLQCKGWGAPPNTLAEYALNQFGNMDFYDISLVDGFNIPMVFGPTSGGCREPAVQRVSRGFSSNGALMRTVILRMILRAPLLAVVVPITGLCFAPEASLICRWSEARAKKSEGLLRALE

pLDDT: mean 73.31, std 23.52, range [29.55, 98.5]

Mean predicted aligned error: 13.27 Å

Secondary structure (DSSP, 8-state):
-HHHHHHHHHHHHHHTT-------EEEEEEE-SSS-EEEEEETTEEEEE-TT-EEEEEE-TT--SEEEE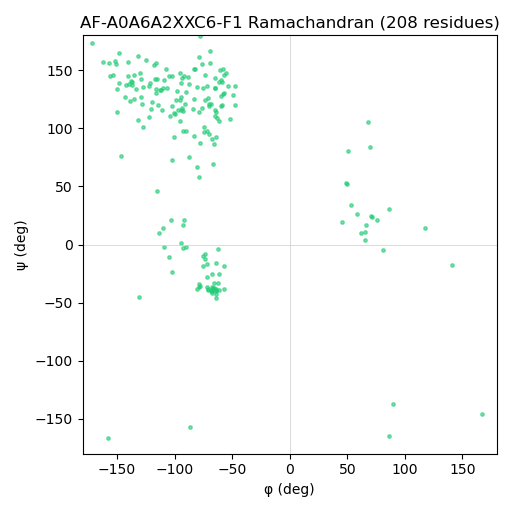EEBS-EE-TTSBEE-SBS--SSBSS-SSPPPSS--EEEEE-S-GGG-BEEEEE-TT--SS-EEEEESSS---SS--EEE-S---TT------EEEEEEE---S-----SSS-----------B---HHHHHHHHHHHTT--

Organism: Hibiscus syriacus (NCBI:txid106335)

Solvent-accessible surface area (backbone atoms only — not comparable to full-atom values): 12021 Å² total; per-residue (Å²): 124,66,68,64,54,54,52,50,52,53,52,53,56,58,63,69,66,71,69,78,84,60,57,33,38,35,37,40,42,32,28,56,27,94,54,63,32,36,38,35,22,29,82,80,19,40,46,82,26,46,54,76,31,71,47,78,48,81,42,62,42,58,44,59,92,24,41,38,37,57,19,36,75,64,50,64,50,99,88,36,43,44,46,38,77,28,26,32,30,84,29,37,49,58,23,86,48,75,53,40,70,41,22,29,32,41,39,37,29,32,50,41,83,91,60,26,34,39,65,46,81,42,56,88,47,32,72,69,60,32,38,33,44,29,65,76,50,61,87,57,64,84,84,51,63,47,74,49,72,84,75,88,65,92,77,78,64,82,79,54,30,35,41,38,35,35,37,64,48,79,73,84,76,73,75,79,69,96,70,78,100,66,88,74,74,79,74,86,76,73,51,62,58,79,65,71,82,56,55,60,57,53,56,53,51,58,66,70,74,113

Foldseek 3Di:
DPVVVVVVVVVVVVVVPPPPFWFKKKKKKFFCACAWKWKAKVVPFIHIHHHGDIDIDIGTAQDAFIKIWIFADWDADPVQATATPAQTQNRGSTHNDGGQPPIWIWHWGALPVVRAIEIDTDCPRHYDFWEWDAEPDQPDDPPRIDTDDPDDDPPPDPRGYIYMYMYGDRDPPPPPPPDDDDPPPPPSDDHYDYPPVCVVVVVVVVVVVD